Protein AF-A0A7J6G4W0-F1 (afdb_monomer)

Sequence (209 aa):
TIIGISFVIGLVIYKWRRRHLSIYHSIEEFLQSQNNLVPIKYAYLDIKKISKEFNTKLGDGGFGTVYKGKLRSGNFVAIKMLDKSNTNWQDFINEVITIGRIHHVHVVRLVGFCLEDQKINDSLSDLEIFINISLGIARGIAYLHEGCDMQILHFDIKPHNIFLDENLIPKVSDFGLARLCPLERNTVSLTAMRGTTGYIAPELFYKNI

Mean predicted aligned error: 15.87 Å

Organism: Cannabis sativa (NCBI:txid3483)

pLDDT: mean 75.46, std 15.98, range [38.62, 97.44]

Radius of gyration: 22.81 Å; Cα contacts (8 Å, |Δi|>4): 209; chains: 1; bounding box: 51×42×70 Å

Secondary structure (DSSP, 8-state):
-HHHHHHHHHHHHHHHHHHHHHHHHHHHHHHHHTTTS-PEEEPHHHHHHHTTTT--EEEEETTEEEEEEE-TTS-EEEEEEPPTTT--HHHHHHHHHHHHT---TTS----EEE----SSSSSHHHHHHHHHHHHHHHHHHHIIIIISSSEEE-S--SGGGEEE-TT--EEE--GGG-EEE-TT-S----SS--S-TTTS-THHHHTT-

InterPro domains:
  IPR000719 Protein kinase domain [PF00069] (55-205)
  IPR000719 Protein kinase domain [PS50011] (52-209)
  IPR000719 Protein kinase domain [SM00220] (52-209)
  IPR008271 Serine/threonine-protein kinase, active site [PS00108] (152-164)
  IPR011009 Protein kinase-like domain superfamily [SSF56112] (38-208)
  IPR017441 Protein kinase, ATP binding site [PS00107] (58-80)
  IPR045874 Rust resistance kinase Lr10/LRL2.1-2.5-like [PTHR27009] (17-209)

Solvent-accessible surface area (backbone atoms only — not comparable to full-atom values): 12466 Å² total; per-residue (Å²): 120,65,70,62,50,55,51,49,52,50,51,48,51,49,52,48,51,53,49,50,53,49,48,51,50,50,48,49,50,49,58,50,74,48,52,94,44,64,48,43,84,43,55,53,72,54,52,37,58,33,20,61,70,60,70,40,74,74,50,74,56,98,76,25,40,29,22,45,26,44,46,96,89,66,51,74,45,80,46,74,45,68,44,87,91,78,58,57,68,63,57,55,50,50,47,52,62,53,39,21,6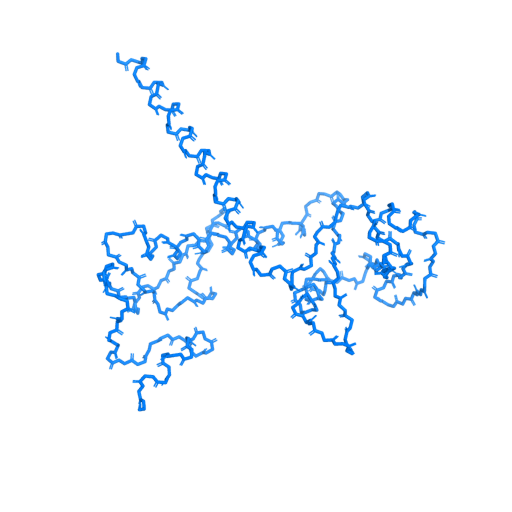8,44,84,50,99,91,49,81,65,49,69,52,51,68,75,72,88,83,73,85,90,77,64,70,54,52,60,52,47,49,51,50,28,53,51,36,45,51,51,52,52,48,36,33,50,69,68,40,98,43,18,41,49,46,60,44,81,48,77,93,30,48,46,63,51,100,83,58,50,43,38,84,46,72,63,87,66,40,44,81,38,61,80,88,54,97,69,80,89,71,95,61,84,71,52,48,90,96,64,51,59,69,72,65,65,62,74,80,114

Nearest PDB structures (foldseek):
  5lpv-assembly1_A  TM=4.733E-01  e=1.233E-12  Arabidopsis thaliana
  5lpw-assembly1_A  TM=4.650E-01  e=2.832E-12  Arabidopsis thaliana
  5lpb-assembly1_A  TM=4.677E-01  e=3.900E-12  Arabidopsis thaliana
  4oh4-assembly1_A  TM=4.566E-01  e=1.698E-12  Arabidopsis thaliana
  8peh-assembly3_A  TM=4.331E-01  e=1.699E-10  Lotus japonicus

Structure (mmCIF, N/CA/C/O backbone):
data_AF-A0A7J6G4W0-F1
#
_entry.id   AF-A0A7J6G4W0-F1
#
loop_
_atom_site.group_PDB
_atom_site.id
_atom_site.type_symbol
_atom_site.label_atom_id
_atom_site.label_alt_id
_atom_site.label_comp_id
_atom_site.label_asym_id
_atom_site.label_entity_id
_atom_site.label_seq_id
_atom_site.pdbx_PDB_ins_code
_atom_site.Cartn_x
_atom_site.Cartn_y
_atom_site.Cartn_z
_atom_site.occupancy
_atom_site.B_iso_or_equiv
_atom_site.auth_seq_id
_atom_site.auth_comp_id
_atom_site.auth_asym_id
_atom_site.auth_atom_id
_atom_site.pdbx_PDB_model_num
ATOM 1 N N . THR A 1 1 ? -14.243 13.618 -44.650 1.00 69.38 1 THR A N 1
ATOM 2 C CA . THR A 1 1 ? -12.984 13.686 -43.875 1.00 69.38 1 THR A CA 1
ATOM 3 C C . THR A 1 1 ? -13.213 13.912 -42.381 1.00 69.38 1 THR A C 1
ATOM 5 O O . THR A 1 1 ? -12.539 13.255 -41.609 1.00 69.38 1 THR A O 1
ATOM 8 N N . ILE A 1 2 ? -14.201 14.702 -41.935 1.00 69.94 2 ILE A N 1
ATOM 9 C CA . ILE A 1 2 ? -14.471 14.947 -40.493 1.00 69.94 2 ILE A CA 1
ATOM 10 C C . ILE A 1 2 ? -15.195 13.779 -39.786 1.00 69.94 2 ILE A C 1
ATOM 12 O O . ILE A 1 2 ? -14.785 13.357 -38.710 1.00 69.94 2 ILE A O 1
ATOM 16 N N . ILE A 1 3 ? -16.218 13.190 -40.416 1.00 76.69 3 ILE A N 1
ATOM 17 C CA . ILE A 1 3 ? -17.032 12.106 -39.820 1.00 76.69 3 ILE A CA 1
ATOM 18 C C . ILE A 1 3 ? -16.193 10.849 -39.527 1.00 76.69 3 ILE A C 1
ATOM 20 O O . ILE A 1 3 ? -16.344 10.220 -38.482 1.00 76.69 3 ILE A O 1
ATOM 24 N N . GLY A 1 4 ? -15.257 10.516 -40.422 1.00 78.81 4 GLY A N 1
ATOM 25 C CA . GLY A 1 4 ? -14.331 9.398 -40.221 1.00 78.81 4 GLY A CA 1
ATOM 26 C C . GLY A 1 4 ? -13.393 9.614 -39.030 1.00 78.81 4 GLY A C 1
ATOM 27 O O . GLY A 1 4 ? -13.130 8.676 -38.285 1.00 78.81 4 GLY A O 1
ATOM 28 N N . ILE A 1 5 ? -12.951 10.855 -38.795 1.00 83.75 5 ILE A N 1
ATOM 29 C CA . ILE A 1 5 ? -12.082 11.203 -37.662 1.00 83.75 5 ILE A CA 1
ATOM 30 C C . ILE A 1 5 ? -12.851 11.080 -36.341 1.00 83.75 5 ILE A C 1
ATOM 32 O O . ILE A 1 5 ? -12.351 10.458 -35.407 1.00 83.75 5 ILE A O 1
ATOM 36 N N . SER A 1 6 ? -14.090 11.580 -36.267 1.00 85.81 6 SER A N 1
ATOM 37 C CA . SER A 1 6 ? -14.934 11.439 -35.069 1.00 85.81 6 SER A CA 1
ATOM 38 C C . SER A 1 6 ? -15.217 9.975 -34.722 1.00 85.81 6 SER A C 1
ATOM 40 O O . SER A 1 6 ? -15.185 9.603 -33.549 1.00 85.81 6 SER A O 1
ATOM 42 N N . PHE A 1 7 ? -15.436 9.129 -35.732 1.00 89.25 7 PHE A N 1
ATOM 43 C CA . PHE A 1 7 ? -15.643 7.695 -35.531 1.00 89.25 7 PHE A CA 1
ATOM 44 C C . PHE A 1 7 ? -14.380 6.998 -35.007 1.00 89.25 7 PHE A C 1
ATOM 46 O O . PHE A 1 7 ? -14.451 6.230 -34.048 1.00 89.25 7 PHE A O 1
ATOM 53 N N . VAL A 1 8 ? -13.208 7.313 -35.568 1.00 89.31 8 VAL A N 1
ATOM 54 C CA . VAL A 1 8 ? -11.926 6.770 -35.092 1.00 89.31 8 VAL A CA 1
ATOM 55 C C . VAL A 1 8 ? -11.624 7.229 -33.664 1.00 89.31 8 VAL A C 1
ATOM 57 O O . VAL A 1 8 ? -11.252 6.399 -32.840 1.00 89.31 8 VAL A O 1
ATOM 60 N N . ILE A 1 9 ? -11.856 8.501 -33.325 1.00 87.94 9 ILE A N 1
ATOM 61 C CA . ILE A 1 9 ? -11.695 9.011 -31.951 1.00 87.94 9 ILE A CA 1
ATOM 62 C C . ILE A 1 9 ? -12.639 8.277 -30.990 1.00 87.94 9 ILE A C 1
ATOM 64 O O . ILE A 1 9 ? -12.206 7.834 -29.928 1.00 87.94 9 ILE A O 1
ATOM 68 N N . GLY A 1 10 ? -13.901 8.070 -31.376 1.00 89.62 10 GLY A N 1
ATOM 69 C CA . GLY A 1 10 ? -14.859 7.288 -30.593 1.00 89.62 10 GLY A CA 1
ATOM 70 C C . GLY A 1 10 ? -14.397 5.847 -30.359 1.00 89.62 10 GLY A C 1
ATOM 71 O O . GLY A 1 10 ? -14.462 5.354 -29.233 1.00 89.62 10 GLY A O 1
ATOM 72 N N . LEU A 1 11 ? -13.851 5.189 -31.387 1.00 87.62 11 LEU A N 1
ATOM 73 C CA . LEU A 1 11 ? -13.283 3.843 -31.275 1.00 87.62 11 LEU A CA 1
ATOM 74 C C . LEU A 1 11 ? -12.024 3.800 -30.403 1.00 87.62 11 LEU A C 1
ATOM 76 O O . LEU A 1 11 ? -11.843 2.839 -29.653 1.00 87.62 11 LEU A O 1
ATOM 80 N N . VAL A 1 12 ? -11.171 4.824 -30.468 1.00 81.94 12 VAL A N 1
ATOM 81 C CA . VAL A 1 12 ? -9.981 4.952 -29.616 1.00 81.94 12 VAL A CA 1
ATOM 82 C C . VAL A 1 12 ? -10.393 5.156 -28.162 1.00 81.94 12 VAL A C 1
ATOM 84 O O . VAL A 1 12 ? -9.907 4.424 -27.304 1.00 81.94 12 VAL A O 1
ATOM 87 N N . ILE A 1 13 ? -11.342 6.053 -27.876 1.00 81.19 13 ILE A N 1
ATOM 88 C CA . ILE A 1 13 ? -11.875 6.272 -26.522 1.00 81.19 13 ILE A CA 1
ATOM 89 C C . ILE A 1 13 ? -12.557 5.006 -26.004 1.00 81.19 13 ILE A C 1
ATOM 91 O O . ILE A 1 13 ? -12.359 4.637 -24.850 1.00 81.19 13 ILE A O 1
ATOM 95 N N . TYR A 1 14 ? -13.322 4.304 -26.842 1.00 86.12 14 TYR A N 1
ATOM 96 C CA . TYR A 1 14 ? -13.973 3.050 -26.468 1.00 86.12 14 TYR A CA 1
ATOM 97 C C . TYR A 1 14 ? -12.953 1.946 -26.163 1.00 86.12 14 TYR A C 1
ATOM 99 O O . TYR A 1 14 ? -13.036 1.311 -25.110 1.00 86.12 14 TYR A O 1
ATOM 107 N N . LYS A 1 15 ? -11.950 1.741 -27.030 1.00 68.31 15 LYS A N 1
ATOM 108 C CA . LYS A 1 15 ? -10.865 0.777 -26.785 1.00 68.31 15 LYS A CA 1
ATOM 109 C C . LYS A 1 15 ? -10.037 1.162 -25.563 1.00 68.31 15 LYS A C 1
ATOM 111 O O . LYS A 1 15 ? -9.670 0.277 -24.799 1.00 68.31 15 LYS A O 1
ATOM 116 N N . TRP A 1 16 ? -9.770 2.448 -25.351 1.00 56.16 16 TRP A N 1
ATOM 117 C CA . TRP A 1 16 ? -9.028 2.942 -24.194 1.00 56.16 16 TRP A CA 1
ATOM 118 C C . TRP A 1 16 ? -9.823 2.771 -22.897 1.00 56.16 16 TRP A C 1
ATOM 120 O O . TRP A 1 16 ? -9.294 2.197 -21.953 1.00 56.16 16 TRP A O 1
ATOM 130 N N . ARG A 1 17 ? -11.116 3.125 -22.870 1.00 57.69 17 ARG A N 1
ATOM 131 C CA . ARG A 1 17 ? -12.009 2.874 -21.724 1.00 57.69 17 ARG A CA 1
ATOM 132 C C . ARG A 1 17 ? -12.148 1.388 -21.420 1.00 57.69 17 ARG A C 1
ATOM 134 O O . ARG A 1 17 ? -12.054 1.003 -20.262 1.00 57.69 17 ARG A O 1
ATOM 141 N N . ARG A 1 18 ? -12.326 0.544 -22.441 1.00 56.84 18 ARG A N 1
ATOM 142 C CA . ARG A 1 18 ? -12.436 -0.913 -22.269 1.00 56.84 18 ARG A CA 1
ATOM 143 C C . ARG A 1 18 ? -11.129 -1.527 -21.763 1.00 56.84 18 ARG A C 1
ATOM 145 O O . ARG A 1 18 ? -11.176 -2.369 -20.874 1.00 56.84 18 ARG A O 1
ATOM 152 N N . ARG A 1 19 ? -9.975 -1.076 -22.268 1.00 41.41 19 ARG A N 1
ATOM 153 C CA . ARG A 1 19 ? -8.652 -1.469 -21.752 1.00 41.41 19 ARG A CA 1
ATOM 154 C C . ARG A 1 19 ? -8.434 -0.984 -20.322 1.00 41.41 19 ARG A C 1
ATOM 156 O O . ARG A 1 19 ? -7.985 -1.763 -19.499 1.00 41.41 19 ARG A O 1
ATOM 163 N N . HIS A 1 20 ? -8.798 0.255 -20.005 1.00 48.56 20 HIS A N 1
ATOM 164 C CA . HIS A 1 20 ? -8.679 0.802 -18.655 1.00 48.56 20 HIS A CA 1
ATOM 165 C C . HIS A 1 20 ? -9.547 0.022 -17.659 1.00 48.56 20 HIS A C 1
ATOM 167 O O . HIS A 1 20 ? -9.057 -0.384 -16.614 1.00 48.56 20 HIS A O 1
ATOM 173 N N . LEU A 1 21 ? -10.803 -0.273 -18.012 1.00 49.31 21 LEU A N 1
ATOM 174 C CA . LEU A 1 21 ? -11.696 -1.088 -17.185 1.00 49.31 21 LEU A CA 1
ATOM 175 C C . LEU A 1 21 ? -11.168 -2.523 -17.017 1.00 49.31 21 LEU A C 1
ATOM 177 O O . LEU A 1 21 ? -11.205 -3.058 -15.917 1.00 49.31 21 LEU A O 1
ATOM 181 N N . SER A 1 22 ? -10.617 -3.115 -18.083 1.00 49.00 22 SER A N 1
ATOM 182 C CA . SER A 1 22 ? -9.964 -4.430 -18.039 1.00 49.00 22 SER A CA 1
ATOM 183 C C . SER A 1 22 ? -8.721 -4.439 -17.151 1.00 49.00 22 SER A C 1
ATOM 185 O O . SER A 1 22 ? -8.498 -5.429 -16.475 1.00 49.00 22 SER A O 1
ATOM 187 N N . ILE A 1 23 ? -7.937 -3.356 -17.136 1.00 50.31 23 ILE A N 1
ATOM 188 C CA . ILE A 1 23 ? -6.764 -3.202 -16.265 1.00 50.31 23 ILE A CA 1
ATOM 189 C C . ILE A 1 23 ? -7.197 -3.100 -14.802 1.00 50.31 23 ILE A C 1
ATOM 191 O O . ILE A 1 23 ? -6.588 -3.723 -13.943 1.00 50.31 23 ILE A O 1
ATOM 195 N N . TYR A 1 24 ? -8.256 -2.343 -14.502 1.00 47.84 24 TYR A N 1
ATOM 196 C CA . TYR A 1 24 ? -8.816 -2.295 -13.148 1.00 47.84 24 TYR A CA 1
ATOM 197 C C . TYR A 1 24 ? -9.348 -3.655 -12.716 1.00 47.84 24 TYR A C 1
ATOM 199 O O . TYR A 1 24 ? -9.054 -4.085 -11.611 1.00 47.84 24 TYR A O 1
ATOM 207 N N . HIS A 1 25 ? -10.052 -4.352 -13.606 1.00 47.88 25 HIS A N 1
ATOM 208 C CA . HIS A 1 25 ? -10.527 -5.699 -13.335 1.00 47.88 25 HIS A CA 1
ATOM 209 C C . HIS A 1 25 ? -9.371 -6.678 -13.123 1.00 47.88 25 HIS A C 1
ATOM 211 O O . HIS A 1 25 ? -9.421 -7.432 -12.172 1.00 47.88 25 HIS A O 1
ATOM 217 N N . SER A 1 26 ? -8.292 -6.607 -13.909 1.00 50.34 26 SER A N 1
ATOM 218 C CA . SER A 1 26 ? -7.114 -7.463 -13.723 1.00 50.34 26 SER A CA 1
ATOM 219 C C . SER A 1 26 ? -6.291 -7.093 -12.488 1.00 50.34 26 SER A C 1
ATOM 221 O O . SER A 1 26 ? -5.658 -7.957 -11.902 1.00 50.34 26 SER A O 1
ATOM 223 N N . ILE A 1 27 ? -6.274 -5.819 -12.077 1.00 51.62 27 ILE A N 1
ATOM 224 C CA . ILE A 1 27 ? -5.678 -5.388 -10.803 1.00 51.62 27 ILE A CA 1
ATOM 225 C C . ILE A 1 27 ? -6.524 -5.912 -9.656 1.00 51.62 27 ILE A C 1
ATOM 227 O O . ILE A 1 27 ? -5.976 -6.425 -8.693 1.00 51.62 27 ILE A O 1
ATOM 231 N N . GLU A 1 28 ? -7.842 -5.808 -9.759 1.00 52.47 28 GLU A N 1
ATOM 232 C CA . GLU A 1 28 ? -8.753 -6.347 -8.766 1.00 52.47 28 GLU A CA 1
ATOM 233 C C . GLU A 1 28 ? -8.634 -7.868 -8.715 1.00 52.47 28 GLU A C 1
ATOM 235 O O . GLU A 1 28 ? -8.436 -8.386 -7.635 1.00 52.47 28 GLU A O 1
ATOM 240 N N . GLU A 1 29 ? -8.579 -8.571 -9.844 1.00 51.62 29 GLU A N 1
ATOM 241 C CA . GLU A 1 29 ? -8.292 -10.006 -9.941 1.00 51.62 29 GLU A CA 1
ATOM 242 C C . GLU A 1 29 ? -6.885 -10.371 -9.452 1.00 51.62 29 GLU A C 1
ATOM 244 O O . GLU A 1 29 ? -6.714 -11.428 -8.863 1.00 51.62 29 GLU A O 1
ATOM 249 N N . PHE A 1 30 ? -5.868 -9.525 -9.637 1.00 44.81 30 PHE A N 1
ATOM 250 C CA . PHE A 1 30 ? -4.510 -9.759 -9.134 1.00 44.81 30 PHE A CA 1
ATOM 251 C C . PHE A 1 30 ? -4.442 -9.557 -7.619 1.00 44.81 30 PHE A C 1
ATOM 253 O O . PHE A 1 30 ? -3.972 -10.440 -6.905 1.00 44.81 30 PHE A O 1
ATOM 260 N N . LEU A 1 31 ? -4.998 -8.459 -7.105 1.00 43.41 31 LEU A N 1
ATOM 261 C CA . LEU A 1 31 ? -5.222 -8.238 -5.675 1.00 43.41 31 LEU A CA 1
ATOM 262 C C . LEU A 1 31 ? -6.085 -9.362 -5.091 1.00 43.41 31 LEU A C 1
ATOM 264 O O . LEU A 1 31 ? -5.829 -9.821 -3.979 1.00 43.41 31 LEU A O 1
ATOM 268 N N . GLN A 1 32 ? -7.036 -9.868 -5.880 1.00 43.25 32 GLN A N 1
ATOM 269 C CA . GLN A 1 32 ? -7.890 -10.982 -5.523 1.00 43.25 32 GLN A CA 1
ATOM 270 C C . GLN A 1 32 ? -7.209 -12.351 -5.646 1.00 43.25 32 GLN A C 1
ATOM 272 O O . GLN A 1 32 ? -7.534 -13.274 -4.912 1.00 43.25 32 GLN A O 1
ATOM 277 N N . SER A 1 33 ? -6.207 -12.519 -6.499 1.00 44.53 33 SER A N 1
ATOM 278 C CA . SER A 1 33 ? -5.380 -13.730 -6.547 1.00 44.53 33 SER A CA 1
ATOM 279 C C . SER A 1 33 ? -4.488 -13.828 -5.304 1.00 44.53 33 SER A C 1
ATOM 281 O O . SER A 1 33 ? -4.141 -14.921 -4.863 1.00 44.53 33 SER A O 1
ATOM 283 N N . GLN A 1 34 ? -4.212 -12.679 -4.675 1.00 46.84 34 GLN A N 1
ATOM 284 C CA . GLN A 1 34 ? -3.592 -12.549 -3.357 1.00 46.84 34 GLN A CA 1
ATOM 285 C C . GLN A 1 34 ? -4.633 -12.541 -2.199 1.00 46.84 34 GLN A C 1
ATOM 287 O O . GLN A 1 34 ? -4.260 -12.312 -1.045 1.00 46.84 34 GLN A O 1
ATOM 292 N N . ASN A 1 35 ? -5.931 -12.808 -2.463 1.00 43.28 35 ASN A N 1
ATOM 293 C CA . ASN A 1 35 ? -7.085 -12.531 -1.569 1.00 43.28 35 ASN A CA 1
ATOM 294 C C . ASN A 1 35 ? -7.080 -13.166 -0.185 1.00 43.28 35 ASN A C 1
ATOM 296 O O . ASN A 1 35 ? -7.895 -12.778 0.652 1.00 43.28 35 ASN A O 1
ATOM 3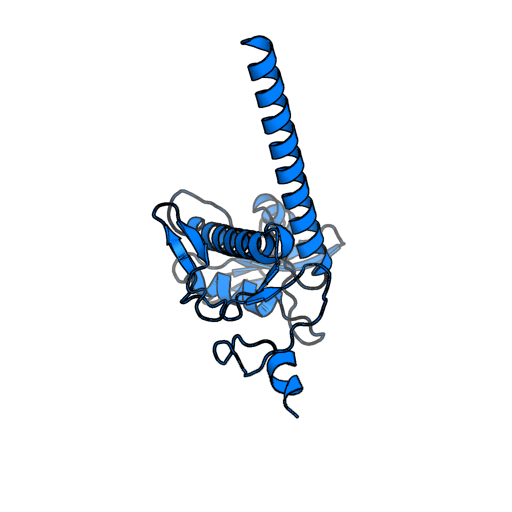00 N N . ASN A 1 36 ? -6.231 -14.145 0.101 1.00 49.34 36 ASN A N 1
ATOM 301 C CA . ASN A 1 36 ? -6.217 -14.674 1.460 1.00 49.34 36 ASN A CA 1
ATOM 302 C C . ASN A 1 36 ? -5.526 -13.721 2.453 1.00 49.34 36 ASN A C 1
ATOM 304 O O . ASN A 1 36 ? -5.622 -13.962 3.657 1.00 49.34 36 ASN A O 1
ATOM 308 N N . LEU A 1 37 ? -4.876 -12.643 1.978 1.00 51.00 37 LEU A N 1
ATOM 309 C CA . LEU A 1 37 ? -3.931 -11.847 2.770 1.00 51.00 37 LEU A CA 1
ATOM 310 C C . LEU A 1 37 ? -4.054 -10.314 2.634 1.00 51.00 37 LEU A C 1
ATOM 312 O O . LEU A 1 37 ? -3.207 -9.621 3.179 1.00 51.00 37 LEU A O 1
ATOM 316 N N . VAL A 1 38 ? -5.046 -9.738 1.939 1.00 60.75 38 VAL A N 1
ATOM 317 C CA . VAL A 1 38 ? -5.163 -8.262 1.838 1.00 60.75 38 VAL A CA 1
ATOM 318 C C . VAL A 1 38 ? -6.344 -7.740 2.674 1.00 60.75 38 VAL A C 1
ATOM 320 O O . VAL A 1 38 ? -7.476 -8.179 2.459 1.00 60.75 38 VAL A O 1
ATOM 323 N N . PRO A 1 39 ? -6.123 -6.813 3.629 1.00 71.88 39 PRO A N 1
ATOM 324 C CA . PRO A 1 39 ? -7.196 -6.192 4.408 1.00 71.88 39 PRO A CA 1
ATOM 325 C C . PRO A 1 39 ? -8.208 -5.432 3.539 1.00 71.88 39 PRO A C 1
ATOM 327 O O . PRO A 1 39 ? -7.835 -4.688 2.634 1.00 71.88 39 PRO A O 1
ATOM 330 N N . ILE A 1 40 ? -9.497 -5.550 3.863 1.00 79.94 40 ILE A N 1
ATOM 331 C CA . ILE A 1 40 ? -10.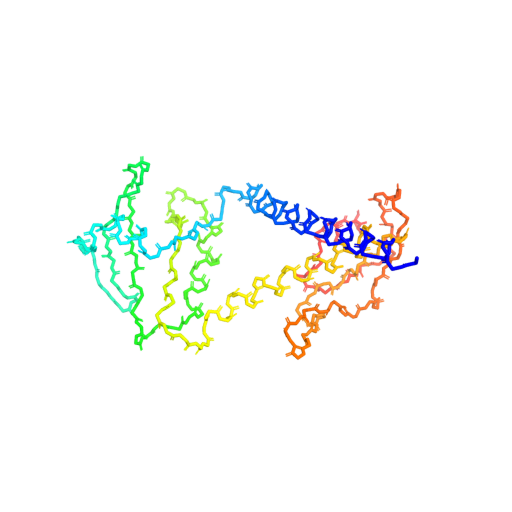588 -4.876 3.141 1.00 79.94 40 ILE A CA 1
ATOM 332 C C . ILE A 1 40 ? -10.631 -3.380 3.504 1.00 79.94 40 ILE A C 1
ATOM 334 O O . ILE A 1 40 ? -10.653 -3.032 4.686 1.00 79.94 40 ILE A O 1
ATOM 338 N N . LYS A 1 41 ? -10.717 -2.484 2.511 1.00 78.44 41 LYS A N 1
ATOM 339 C CA . LYS A 1 41 ? -11.014 -1.058 2.746 1.00 78.44 41 LYS A CA 1
ATOM 340 C C . LYS A 1 41 ? -12.519 -0.871 2.980 1.00 78.44 41 LYS A C 1
ATOM 342 O O . LYS A 1 41 ? -13.320 -1.156 2.095 1.00 78.44 41 LYS A O 1
ATOM 347 N N . TYR A 1 42 ? -12.900 -0.373 4.153 1.00 82.62 42 TYR A N 1
ATOM 348 C CA . TYR A 1 42 ? -14.282 -0.049 4.517 1.00 82.62 42 TYR A CA 1
ATOM 349 C C . TYR A 1 42 ? -14.553 1.452 4.400 1.00 82.62 42 TYR A C 1
ATOM 351 O O . TYR A 1 42 ? -13.690 2.273 4.714 1.00 82.62 42 TYR A O 1
ATOM 359 N N . ALA A 1 43 ? -15.782 1.812 4.024 1.00 81.94 43 ALA A N 1
ATOM 360 C CA . ALA A 1 43 ? -16.278 3.169 4.211 1.00 81.94 43 ALA A CA 1
ATOM 361 C C . ALA A 1 43 ? -16.616 3.411 5.691 1.00 81.94 43 ALA A C 1
ATOM 363 O O . ALA A 1 43 ? -17.095 2.510 6.386 1.00 81.94 43 ALA A O 1
ATOM 364 N N . TYR A 1 44 ? -16.459 4.648 6.168 1.00 84.94 44 TYR A N 1
ATOM 365 C CA . TYR A 1 44 ? -16.787 4.990 7.557 1.00 84.94 44 TYR A CA 1
ATOM 366 C C . TYR A 1 44 ? -18.244 4.689 7.914 1.00 84.94 44 TYR A C 1
ATOM 368 O O . TYR A 1 44 ? -18.532 4.179 8.995 1.00 84.94 44 TYR A O 1
ATOM 376 N N . LEU A 1 45 ? -19.168 4.917 6.977 1.00 85.75 45 LEU A N 1
ATOM 377 C CA . LEU A 1 45 ? -20.579 4.570 7.154 1.00 85.75 45 LEU A CA 1
ATOM 378 C C . LEU A 1 45 ? -20.785 3.075 7.425 1.00 85.75 45 LEU A C 1
ATOM 380 O O . LEU A 1 45 ? -21.676 2.713 8.195 1.00 85.75 45 LEU A O 1
ATOM 384 N N . ASP A 1 46 ? -19.971 2.204 6.830 1.00 90.00 46 ASP A N 1
ATOM 385 C CA . ASP A 1 46 ? -20.028 0.771 7.106 1.00 90.00 46 ASP A CA 1
ATOM 386 C C . ASP A 1 46 ? -19.451 0.453 8.482 1.00 90.00 46 ASP A C 1
ATOM 388 O O . ASP A 1 46 ? -20.076 -0.293 9.234 1.00 90.00 46 ASP A O 1
ATOM 392 N N . ILE A 1 47 ? -18.326 1.067 8.863 1.00 93.00 47 ILE A N 1
ATOM 393 C CA . ILE A 1 47 ? -17.759 0.917 10.211 1.00 93.00 47 ILE A CA 1
ATOM 394 C C . ILE A 1 47 ? -18.747 1.379 11.282 1.00 93.00 47 ILE A C 1
ATOM 396 O O . ILE A 1 47 ? -18.968 0.653 12.251 1.00 93.00 47 ILE A O 1
ATOM 400 N N . LYS A 1 48 ? -19.404 2.526 11.081 1.00 91.69 48 LYS A N 1
ATOM 401 C CA . LYS A 1 48 ? -20.431 3.055 11.984 1.00 91.69 48 LYS A CA 1
ATOM 402 C C . LYS A 1 48 ? -21.607 2.085 12.131 1.00 91.69 48 LYS A C 1
ATOM 404 O O . LYS A 1 48 ? -22.119 1.901 13.232 1.00 91.69 48 LYS A O 1
ATOM 409 N N . LYS A 1 49 ? -22.017 1.407 11.053 1.00 94.50 49 LYS A N 1
ATOM 410 C CA . LYS A 1 49 ? -23.044 0.350 11.116 1.00 94.50 49 LYS A CA 1
ATOM 411 C C . LYS A 1 49 ? -22.543 -0.892 11.856 1.00 94.50 49 LYS A C 1
ATOM 413 O O . LYS A 1 49 ? -23.245 -1.404 12.725 1.00 94.50 49 LYS A O 1
ATOM 418 N N . ILE A 1 50 ? -21.335 -1.364 11.540 1.00 95.50 50 ILE A N 1
ATOM 419 C CA . ILE A 1 50 ? -20.710 -2.550 12.150 1.00 95.50 50 ILE A CA 1
ATOM 420 C C . ILE A 1 50 ? -20.547 -2.360 13.665 1.00 95.50 50 ILE A C 1
ATOM 422 O O . ILE A 1 50 ? -20.776 -3.303 14.425 1.00 95.50 50 ILE A O 1
ATOM 426 N N . SER A 1 51 ? -20.183 -1.153 14.103 1.00 96.06 51 SER A N 1
ATOM 427 C CA . SER A 1 51 ? -20.001 -0.788 15.512 1.00 96.06 51 SER A CA 1
ATOM 428 C C . SER A 1 51 ? -21.295 -0.409 16.235 1.00 96.06 51 SER A C 1
ATOM 430 O O . SER A 1 51 ? -21.251 -0.132 17.432 1.00 96.06 51 SER A O 1
ATOM 432 N N . LYS A 1 52 ? -22.438 -0.374 15.529 1.00 96.00 52 LYS A N 1
ATOM 433 C CA . LYS A 1 52 ? -23.712 0.164 16.035 1.00 96.00 52 LYS A CA 1
ATOM 434 C C . LYS A 1 52 ? -23.535 1.559 16.643 1.00 96.00 52 LYS A C 1
ATOM 436 O O . LYS A 1 52 ? -23.875 1.784 17.799 1.00 96.00 52 LYS A O 1
ATOM 441 N N . GLU A 1 53 ? -22.958 2.463 15.860 1.00 93.94 53 GLU A N 1
ATOM 442 C CA . GLU A 1 53 ? -22.594 3.822 16.273 1.00 93.94 53 GLU A CA 1
ATOM 443 C C . GLU A 1 53 ? -21.616 3.859 17.455 1.00 93.94 53 GLU A C 1
ATOM 445 O O . GLU A 1 53 ? -21.707 4.714 18.328 1.00 93.94 53 GLU A O 1
ATOM 450 N N . PHE A 1 54 ? -20.655 2.930 17.464 1.00 94.31 54 PHE A N 1
ATOM 451 C CA . PHE A 1 54 ? -19.591 2.847 18.471 1.00 94.31 54 PHE A CA 1
ATOM 452 C C . PHE A 1 54 ? -20.121 2.653 19.902 1.00 94.31 54 PHE A C 1
ATOM 454 O O . PHE A 1 54 ? -19.537 3.131 20.872 1.00 94.31 54 PHE A O 1
ATOM 461 N N . ASN A 1 55 ? -21.221 1.908 20.050 1.00 94.81 55 ASN A N 1
ATOM 462 C CA . ASN A 1 55 ? -21.944 1.795 21.320 1.00 94.81 55 ASN A CA 1
ATOM 463 C C . ASN A 1 55 ? -21.226 0.987 22.416 1.00 94.81 55 ASN A C 1
ATOM 465 O O . ASN A 1 55 ? -21.551 1.125 23.592 1.00 94.81 55 ASN A O 1
ATOM 469 N N . THR A 1 56 ? -20.292 0.110 22.044 1.00 97.12 56 THR A N 1
ATOM 470 C CA . THR A 1 56 ? -19.654 -0.838 22.964 1.00 97.12 56 THR A CA 1
ATOM 471 C C . THR A 1 56 ? -18.151 -0.632 22.931 1.00 97.12 56 THR A C 1
ATOM 473 O O . THR A 1 56 ? -17.459 -1.183 22.072 1.00 97.12 56 THR A O 1
ATOM 476 N N . LYS A 1 57 ? -17.638 0.158 23.873 1.00 97.06 57 LYS A N 1
ATOM 477 C CA . LYS A 1 57 ? -16.199 0.348 24.075 1.00 97.06 57 LYS A CA 1
ATOM 478 C C . LYS A 1 57 ? -15.596 -0.893 24.738 1.00 97.06 57 LYS A C 1
ATOM 480 O O . LYS A 1 57 ? -16.129 -1.395 25.722 1.00 97.06 57 LYS A O 1
ATOM 485 N N . LEU A 1 58 ? -14.503 -1.391 24.173 1.00 96.25 58 LEU A N 1
ATOM 486 C CA . LEU A 1 58 ? -13.728 -2.523 24.684 1.00 96.25 58 LEU A CA 1
ATOM 487 C C . LEU A 1 58 ? -12.497 -2.067 25.472 1.00 96.25 58 LEU A C 1
ATOM 489 O O . LEU A 1 58 ? -12.065 -2.772 26.377 1.00 96.25 58 LEU A O 1
ATOM 493 N N . GLY A 1 59 ? -11.937 -0.904 25.138 1.00 94.56 59 GLY A N 1
ATOM 494 C CA . GLY A 1 59 ? -10.759 -0.365 25.812 1.00 94.56 59 GLY A CA 1
ATOM 495 C C . GLY A 1 59 ? -10.346 0.998 25.271 1.00 94.56 59 GLY A C 1
ATOM 496 O O . GLY A 1 59 ? -10.881 1.464 24.264 1.00 94.56 59 GLY A O 1
ATOM 497 N N . ASP A 1 60 ? -9.406 1.633 25.962 1.00 92.25 60 ASP A N 1
ATOM 498 C CA . ASP A 1 60 ? -8.809 2.917 25.592 1.00 92.25 60 ASP A CA 1
ATOM 499 C C . ASP A 1 60 ? -7.336 2.946 25.989 1.00 92.25 60 ASP A C 1
ATOM 501 O O . ASP A 1 60 ? -6.961 2.330 26.989 1.00 92.25 60 ASP A O 1
ATOM 505 N N . GLY A 1 61 ? -6.512 3.672 25.243 1.00 82.75 61 GLY A N 1
ATOM 506 C CA . GLY A 1 61 ? -5.096 3.828 25.555 1.00 82.75 61 GLY A CA 1
ATOM 507 C C . GLY A 1 61 ? -4.411 4.856 24.662 1.00 82.75 61 GLY A C 1
ATOM 508 O O . GLY A 1 61 ? -5.050 5.518 23.852 1.00 82.75 61 GLY A O 1
ATOM 509 N N . GLY A 1 62 ? -3.084 4.961 24.773 1.00 79.06 62 GLY A N 1
ATOM 510 C CA . GLY A 1 62 ? -2.297 5.960 24.031 1.00 79.06 62 GLY A CA 1
ATOM 511 C C . GLY A 1 62 ? -2.378 5.852 22.501 1.00 79.06 62 GLY A C 1
ATOM 512 O O . GLY A 1 62 ? -2.094 6.817 21.806 1.00 79.06 62 GLY A O 1
ATOM 513 N N . PHE A 1 63 ? -2.807 4.702 21.975 1.00 73.44 63 PHE A N 1
ATOM 514 C CA . PHE A 1 63 ? -2.984 4.457 20.539 1.00 73.44 63 PHE A CA 1
ATOM 515 C C . PHE A 1 63 ? -4.445 4.595 20.082 1.00 73.44 63 PHE A C 1
ATOM 517 O O . PHE A 1 63 ? -4.778 4.201 18.965 1.00 73.44 63 PHE A O 1
ATOM 524 N N . GLY A 1 64 ? -5.319 5.110 20.950 1.00 84.94 64 GLY A N 1
ATOM 525 C CA . GLY A 1 64 ? -6.728 5.355 20.680 1.00 84.94 64 GLY A CA 1
ATOM 526 C C . GLY A 1 64 ? -7.685 4.354 21.327 1.00 84.94 64 GLY A C 1
ATOM 527 O O . GLY A 1 64 ? -7.330 3.568 22.211 1.00 84.94 64 GLY A O 1
ATOM 528 N N . THR A 1 65 ? -8.933 4.395 20.870 1.00 90.62 65 THR A N 1
ATOM 529 C CA . THR A 1 65 ? -10.069 3.715 21.496 1.00 90.62 65 THR A CA 1
ATOM 530 C C . THR A 1 65 ? -10.50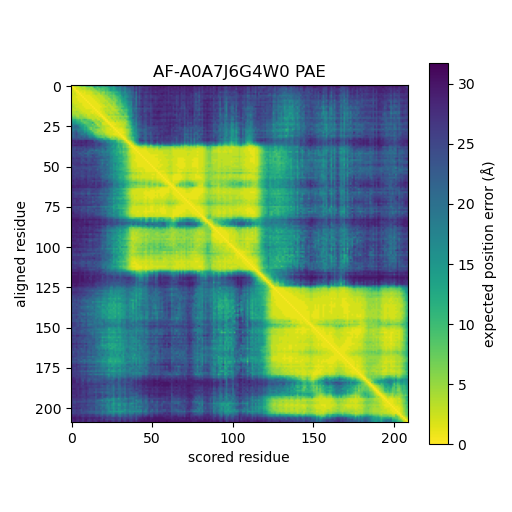4 2.493 20.692 1.00 90.62 65 THR A C 1
ATOM 532 O O . THR A 1 65 ? -10.616 2.543 19.470 1.00 90.62 65 THR A O 1
ATOM 535 N N . VAL A 1 66 ? -10.809 1.385 21.370 1.00 94.50 66 VAL A N 1
ATOM 536 C CA . VAL A 1 66 ? -11.251 0.138 20.731 1.00 94.50 66 VAL A CA 1
ATOM 537 C C . VAL A 1 66 ? -12.729 -0.114 21.009 1.00 94.50 66 VAL A C 1
ATOM 539 O O . VAL A 1 66 ? -13.172 -0.059 22.155 1.00 94.50 66 VAL A O 1
ATOM 542 N N . TYR A 1 67 ? -13.483 -0.462 19.970 1.00 96.81 67 TYR A N 1
ATOM 543 C CA . TYR A 1 67 ? -14.911 -0.767 20.020 1.00 96.81 67 TYR A CA 1
ATOM 544 C C . TYR A 1 67 ? -15.211 -2.177 19.523 1.00 96.81 67 TYR A C 1
ATOM 546 O O . TYR A 1 67 ? -14.497 -2.732 18.689 1.00 96.81 67 TYR A O 1
ATOM 554 N N . LYS A 1 68 ? -16.311 -2.757 19.999 1.00 97.44 68 LYS A N 1
ATOM 555 C CA . LYS A 1 68 ? -16.836 -4.021 19.486 1.00 97.44 68 LYS A CA 1
ATOM 556 C C . LYS A 1 68 ? -17.661 -3.767 18.230 1.00 97.44 68 LYS A C 1
ATOM 558 O O . LYS A 1 68 ? -18.524 -2.894 18.217 1.00 97.44 68 LYS A O 1
ATOM 563 N N . GLY A 1 69 ? -17.450 -4.582 17.206 1.00 96.81 69 GLY A N 1
ATOM 564 C CA . GLY A 1 69 ? -18.251 -4.595 15.989 1.00 96.81 69 GLY A CA 1
ATOM 565 C C . GLY A 1 69 ? -18.748 -5.993 15.635 1.00 96.81 69 GLY A C 1
ATOM 566 O O . GLY A 1 69 ? -18.207 -6.995 16.108 1.00 96.81 69 GLY A O 1
ATOM 567 N N . LYS A 1 70 ? -19.780 -6.072 14.790 1.00 95.50 70 LYS A N 1
ATOM 568 C CA . LYS A 1 70 ? -20.263 -7.332 14.206 1.00 95.50 70 LYS A CA 1
ATOM 569 C C . LYS A 1 70 ? -20.360 -7.199 12.688 1.00 95.50 70 LYS A C 1
ATOM 571 O O . LYS A 1 70 ? -21.122 -6.379 12.182 1.00 95.50 70 LYS A O 1
ATOM 576 N N . LEU A 1 71 ? -19.582 -8.006 11.972 1.00 90.06 71 LEU A N 1
ATOM 577 C CA . LEU A 1 71 ? -19.609 -8.060 10.513 1.00 90.06 71 LEU A CA 1
ATOM 578 C C . LEU A 1 71 ? -20.923 -8.668 10.015 1.00 90.06 71 LEU A C 1
ATOM 580 O O . LEU A 1 71 ? -21.597 -9.411 10.733 1.00 90.06 71 LEU A O 1
ATOM 584 N N . ARG A 1 72 ? -21.251 -8.420 8.740 1.00 87.06 72 ARG A N 1
ATOM 585 C CA . ARG A 1 72 ? -22.414 -9.039 8.077 1.00 87.06 72 ARG A CA 1
ATOM 586 C C . ARG A 1 72 ? -22.342 -10.568 8.067 1.00 87.06 72 ARG A C 1
ATOM 588 O O . ARG A 1 72 ? -23.379 -11.213 8.125 1.00 87.06 72 ARG A O 1
ATOM 595 N N . SER A 1 73 ? -21.133 -11.135 8.064 1.00 83.56 73 SER A N 1
ATOM 596 C CA . SER A 1 73 ? -20.905 -12.581 8.183 1.00 83.56 73 SER A CA 1
ATOM 597 C C . SER A 1 73 ? -21.285 -13.161 9.552 1.00 83.56 73 SER A C 1
ATOM 599 O O . SER A 1 73 ? -21.283 -14.373 9.721 1.00 83.56 73 SER A O 1
ATOM 601 N N . GLY A 1 74 ? -21.572 -12.318 10.547 1.00 86.56 74 GLY A N 1
ATOM 602 C CA . GLY A 1 74 ? -21.845 -12.727 11.923 1.00 86.56 74 GLY A CA 1
ATOM 603 C C . GLY A 1 74 ? -20.617 -12.708 12.835 1.00 86.56 74 GLY A C 1
ATOM 604 O O . GLY A 1 74 ? -20.790 -12.685 14.054 1.00 86.56 74 GLY A O 1
ATOM 605 N N . ASN A 1 75 ? -19.408 -12.636 12.268 1.00 87.50 75 ASN A N 1
ATOM 606 C CA . ASN A 1 75 ? -18.156 -12.589 13.023 1.00 87.50 75 ASN A CA 1
ATOM 607 C C . ASN A 1 75 ? -18.030 -11.281 13.813 1.00 87.50 75 ASN A C 1
ATOM 609 O O . ASN A 1 75 ? -18.309 -10.194 13.297 1.00 87.50 75 ASN A O 1
ATOM 613 N N . PHE A 1 76 ? -17.574 -11.381 15.059 1.00 94.00 76 PHE A N 1
ATOM 614 C CA . PHE A 1 76 ? -17.229 -10.210 15.859 1.00 94.00 76 PHE A CA 1
ATOM 615 C C . PHE A 1 76 ? -15.843 -9.684 15.486 1.00 94.00 76 PHE A C 1
ATOM 617 O O . PHE A 1 76 ? -14.946 -10.454 15.152 1.00 94.00 76 PHE A O 1
ATOM 624 N N . VAL A 1 77 ? -15.679 -8.366 15.569 1.00 95.25 77 VAL A N 1
ATOM 625 C CA . VAL A 1 77 ? -14.417 -7.666 15.308 1.00 95.25 77 VAL A CA 1
ATOM 626 C C . VAL A 1 77 ? -14.151 -6.620 16.383 1.00 95.25 77 VAL A C 1
ATOM 628 O O . VAL A 1 77 ? -15.081 -6.118 17.019 1.00 95.25 77 VAL A O 1
ATOM 631 N N . ALA A 1 78 ? -12.878 -6.284 16.559 1.00 96.12 78 ALA A N 1
ATOM 632 C CA . ALA A 1 78 ? -12.447 -5.111 17.302 1.00 96.12 78 ALA A CA 1
ATOM 633 C C . ALA A 1 78 ? -12.153 -3.978 16.307 1.00 96.12 78 ALA A C 1
ATOM 635 O O . ALA A 1 78 ? -11.430 -4.178 15.333 1.00 96.12 78 ALA A O 1
ATOM 636 N N . ILE A 1 79 ? -12.730 -2.802 16.538 1.00 94.38 79 ILE A N 1
ATOM 637 C CA . ILE A 1 79 ? -12.538 -1.598 15.727 1.00 94.38 79 ILE A CA 1
ATOM 638 C C . ILE A 1 79 ? -11.703 -0.633 16.555 1.00 94.38 79 ILE A C 1
ATOM 640 O O . ILE A 1 79 ? -12.206 -0.052 17.513 1.00 94.38 79 ILE A O 1
ATOM 644 N N . LYS A 1 80 ? -10.428 -0.486 16.199 1.00 91.62 80 LYS A N 1
ATOM 645 C CA . LYS A 1 80 ? -9.509 0.469 16.823 1.00 91.62 80 LYS A CA 1
ATOM 646 C C . LYS A 1 80 ? -9.606 1.802 16.082 1.00 91.62 80 LYS A C 1
ATOM 648 O O . LYS A 1 80 ? -9.265 1.884 14.906 1.00 91.62 80 LYS A O 1
ATOM 653 N N . MET A 1 81 ? -10.106 2.822 16.765 1.00 87.69 81 MET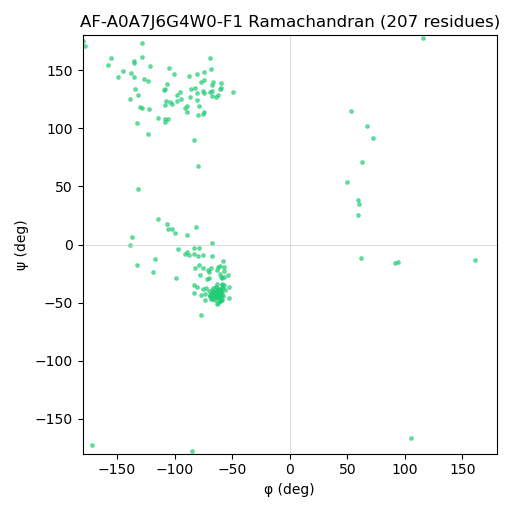 A N 1
ATOM 654 C CA . MET A 1 81 ? -10.080 4.208 16.317 1.00 87.69 81 MET A CA 1
ATOM 655 C C . MET A 1 81 ? -8.811 4.865 16.844 1.00 87.69 81 MET A C 1
ATOM 657 O O . MET A 1 81 ? -8.639 4.964 18.056 1.00 87.69 81 MET A O 1
ATOM 661 N N . LEU A 1 82 ? -7.934 5.301 15.943 1.00 82.12 82 LEU A N 1
ATOM 662 C CA . LEU A 1 82 ? -6.718 6.023 16.310 1.00 82.12 82 LEU A CA 1
ATOM 663 C C . LEU A 1 82 ? -7.051 7.474 16.670 1.00 82.12 82 LEU A C 1
ATOM 665 O O . LEU A 1 82 ? -7.899 8.099 16.028 1.00 82.12 82 LEU A O 1
ATOM 669 N N . ASP A 1 83 ? -6.395 7.998 17.704 1.00 71.38 83 ASP A N 1
ATOM 670 C CA . ASP A 1 83 ? -6.623 9.362 18.176 1.00 71.38 83 ASP A CA 1
ATOM 671 C C . ASP A 1 83 ? -5.854 10.380 17.312 1.00 71.38 83 ASP A C 1
ATOM 673 O O . ASP A 1 83 ? -4.656 10.216 17.054 1.00 71.38 83 ASP A O 1
ATOM 677 N N . LYS A 1 84 ? -6.537 11.439 16.853 1.00 62.72 84 LYS A N 1
ATOM 678 C CA . LYS A 1 84 ? -6.006 12.410 15.867 1.00 62.72 84 LYS A CA 1
ATOM 679 C C . LYS A 1 84 ? -4.865 13.274 16.412 1.00 62.72 84 LYS A C 1
ATOM 681 O O . LYS A 1 84 ? -4.135 13.876 15.635 1.00 62.72 84 LYS A O 1
ATOM 686 N N . SER A 1 85 ? -4.745 13.378 17.731 1.00 56.72 85 SER A N 1
ATOM 687 C CA . SER A 1 85 ? -3.816 14.294 18.400 1.00 56.72 85 SER A CA 1
ATOM 688 C C . SER A 1 85 ? -2.383 13.763 18.510 1.00 56.72 85 SER A C 1
ATOM 690 O O . SER A 1 85 ? -1.470 14.561 18.689 1.00 56.72 85 SER A O 1
ATOM 692 N N . ASN A 1 86 ? -2.180 12.443 18.398 1.00 49.09 86 ASN A N 1
ATOM 693 C CA . ASN A 1 86 ? -0.916 11.791 18.766 1.00 49.09 86 ASN A CA 1
ATOM 694 C C . ASN A 1 86 ? -0.436 10.699 17.797 1.00 49.09 86 ASN A C 1
ATOM 696 O O . ASN A 1 86 ? 0.608 10.101 18.046 1.00 49.09 86 ASN A O 1
ATOM 700 N N . THR A 1 87 ? -1.167 10.402 16.718 1.00 53.09 87 THR A N 1
ATOM 701 C CA . THR A 1 87 ? -0.792 9.312 15.804 1.00 53.09 87 THR A CA 1
ATOM 702 C C . THR A 1 87 ? -0.269 9.849 14.476 1.00 53.09 87 THR A C 1
ATOM 704 O O . THR A 1 87 ? -0.954 10.569 13.753 1.00 53.09 87 THR A O 1
ATOM 707 N N . ASN A 1 88 ? 0.981 9.503 14.161 1.00 61.41 88 ASN A N 1
ATOM 708 C CA . ASN A 1 88 ? 1.575 9.751 12.855 1.00 61.41 88 ASN A CA 1
ATOM 709 C C . ASN A 1 88 ? 0.883 8.826 11.839 1.00 61.41 88 ASN A C 1
ATOM 711 O O . ASN A 1 88 ? 0.771 7.623 12.076 1.00 61.41 88 ASN A O 1
ATOM 715 N N . TRP A 1 89 ? 0.426 9.349 10.699 1.00 61.16 89 TRP A N 1
ATOM 716 C CA . TRP A 1 89 ? -0.164 8.536 9.623 1.00 61.16 89 TRP A CA 1
ATOM 717 C C . TRP A 1 89 ? 0.758 7.395 9.171 1.00 61.16 89 TRP A C 1
ATOM 719 O O . TRP A 1 89 ? 0.280 6.345 8.742 1.00 61.16 89 TRP A O 1
ATOM 729 N N . GLN A 1 90 ? 2.073 7.558 9.338 1.00 59.81 90 GLN A N 1
ATOM 730 C CA . GLN A 1 90 ? 3.052 6.497 9.112 1.00 59.81 90 GLN A CA 1
ATOM 731 C C . GLN A 1 90 ? 2.822 5.282 10.019 1.00 59.81 90 GLN A C 1
ATOM 733 O O . GLN A 1 90 ? 2.948 4.162 9.540 1.00 59.81 90 GLN A O 1
ATOM 738 N N . ASP A 1 91 ? 2.427 5.463 11.281 1.00 70.06 91 ASP A N 1
ATOM 739 C CA . ASP A 1 91 ? 2.147 4.350 12.199 1.00 70.06 91 ASP A CA 1
ATOM 740 C C . ASP A 1 91 ? 0.906 3.573 11.760 1.00 70.06 91 ASP A C 1
ATOM 742 O O . ASP A 1 91 ? 0.905 2.343 11.770 1.00 70.06 91 ASP A O 1
ATOM 746 N N . PHE A 1 92 ? -0.121 4.284 11.285 1.00 74.38 92 PHE A N 1
ATOM 747 C CA . PHE A 1 92 ? -1.296 3.660 10.681 1.00 74.38 92 PHE A CA 1
ATOM 748 C C . PHE A 1 92 ? -0.914 2.834 9.444 1.00 74.38 92 PHE A C 1
ATOM 750 O O . PHE A 1 92 ? -1.300 1.669 9.331 1.00 74.38 92 PHE A O 1
ATOM 757 N N . ILE A 1 93 ? -0.130 3.412 8.527 1.00 66.50 93 ILE A N 1
ATOM 758 C CA . ILE A 1 93 ? 0.324 2.722 7.313 1.00 66.50 93 ILE A CA 1
ATOM 759 C C . ILE A 1 93 ? 1.206 1.520 7.662 1.00 66.50 93 ILE A C 1
ATOM 761 O O . ILE A 1 93 ? 1.010 0.440 7.104 1.00 66.50 93 ILE A O 1
ATOM 765 N N . ASN A 1 94 ? 2.124 1.670 8.616 1.00 66.06 94 ASN A N 1
ATOM 766 C CA . ASN A 1 94 ? 2.981 0.592 9.097 1.00 66.06 94 ASN A CA 1
ATOM 767 C C . ASN A 1 94 ? 2.154 -0.546 9.700 1.00 66.06 94 ASN A C 1
ATOM 769 O O . ASN A 1 94 ? 2.417 -1.708 9.388 1.00 66.06 94 ASN A O 1
ATOM 773 N N . GLU A 1 95 ? 1.133 -0.242 10.508 1.00 72.75 95 GLU A N 1
ATOM 774 C CA . GLU A 1 95 ? 0.233 -1.247 11.082 1.00 72.75 95 GLU A CA 1
ATOM 775 C C . GLU A 1 95 ? -0.512 -1.984 9.955 1.00 72.75 95 GLU A C 1
ATOM 777 O O . GLU A 1 95 ? -0.434 -3.211 9.872 1.00 72.75 95 GLU A O 1
ATOM 782 N N . VAL A 1 96 ? -1.122 -1.264 9.006 1.00 70.81 96 VAL A N 1
ATOM 783 C CA . VAL A 1 96 ? -1.868 -1.867 7.886 1.00 70.81 96 VAL A CA 1
ATOM 784 C C . VAL A 1 96 ? -0.979 -2.719 6.974 1.00 70.81 96 VAL A C 1
ATOM 786 O O . VAL A 1 96 ? -1.366 -3.835 6.626 1.00 70.81 96 VAL A O 1
ATOM 789 N N . ILE A 1 97 ? 0.210 -2.238 6.599 1.00 64.69 97 ILE A N 1
ATOM 790 C CA . ILE A 1 97 ? 1.128 -2.966 5.706 1.00 64.69 97 ILE A CA 1
ATOM 791 C C . ILE A 1 97 ? 1.729 -4.185 6.408 1.00 64.69 97 ILE A C 1
ATOM 793 O O . ILE A 1 97 ? 1.864 -5.242 5.785 1.00 64.69 97 ILE A O 1
ATOM 797 N N . THR A 1 98 ? 2.080 -4.059 7.689 1.00 66.38 98 THR A N 1
ATOM 798 C CA . THR A 1 98 ? 2.744 -5.133 8.433 1.00 66.38 98 THR A CA 1
ATOM 799 C C . THR A 1 98 ? 1.746 -6.211 8.826 1.00 66.38 98 THR A C 1
ATOM 801 O O . THR A 1 98 ? 1.866 -7.349 8.375 1.00 66.38 98 THR A O 1
ATOM 804 N N . ILE A 1 99 ? 0.721 -5.871 9.617 1.00 71.25 99 ILE A N 1
ATOM 805 C CA . ILE A 1 99 ? -0.234 -6.871 10.115 1.00 71.25 99 ILE A CA 1
ATOM 806 C C . ILE A 1 99 ? -1.212 -7.328 9.034 1.00 71.25 99 ILE A C 1
ATOM 808 O O . ILE A 1 99 ? -1.742 -8.432 9.122 1.00 71.25 99 ILE A O 1
ATOM 812 N N . GLY A 1 100 ? -1.390 -6.535 7.970 1.00 65.31 100 GLY A N 1
ATOM 813 C CA . GLY A 1 100 ? -2.157 -6.950 6.803 1.00 65.31 100 GLY A CA 1
ATOM 814 C C . GLY A 1 100 ? -1.589 -8.200 6.143 1.00 65.31 100 GLY A C 1
ATOM 815 O O . GLY A 1 100 ? -2.356 -9.042 5.704 1.00 65.31 100 GL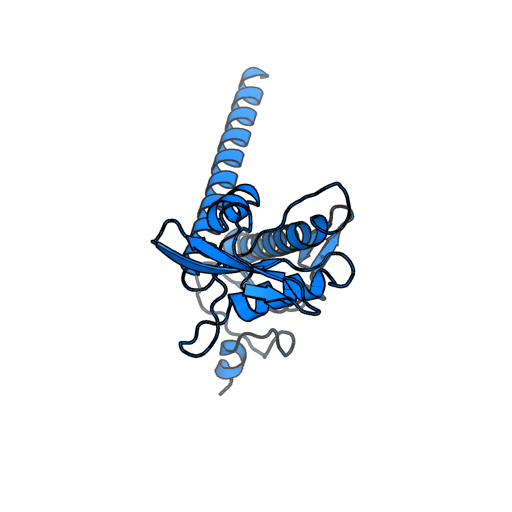Y A O 1
ATOM 816 N N . ARG A 1 101 ? -0.262 -8.375 6.155 1.00 65.88 101 ARG A N 1
ATOM 817 C CA . ARG A 1 101 ? 0.421 -9.516 5.526 1.00 65.88 101 ARG A CA 1
ATOM 818 C C . ARG A 1 101 ? 0.597 -10.723 6.452 1.00 65.88 101 ARG A C 1
ATOM 820 O O . ARG A 1 101 ? 1.058 -11.767 5.997 1.00 65.88 101 ARG A O 1
ATOM 827 N N . ILE A 1 102 ? 0.259 -10.599 7.738 1.00 68.19 102 ILE A N 1
ATOM 828 C CA . ILE A 1 102 ? 0.475 -11.651 8.737 1.00 68.19 102 ILE A CA 1
ATOM 829 C C . ILE A 1 102 ? -0.816 -12.444 8.939 1.00 68.19 102 ILE A C 1
ATOM 831 O O . ILE A 1 102 ? -1.854 -11.908 9.323 1.00 68.19 102 ILE A O 1
ATOM 835 N N . HIS A 1 103 ? -0.735 -13.758 8.737 1.00 66.00 103 HIS A N 1
ATOM 836 C CA . HIS A 1 103 ? -1.832 -14.679 9.005 1.00 66.00 103 HIS A CA 1
ATOM 837 C C . HIS A 1 103 ? -1.322 -15.886 9.790 1.00 66.00 103 HIS A C 1
ATOM 839 O O . HIS A 1 103 ? -0.654 -16.763 9.247 1.00 66.00 103 HIS A O 1
ATOM 845 N N . HIS A 1 104 ? -1.621 -15.920 11.087 1.00 76.12 104 HIS A N 1
ATOM 846 C CA . HIS A 1 104 ? -1.197 -16.992 11.979 1.00 76.12 104 HIS A CA 1
ATOM 847 C C . HIS A 1 104 ? -2.234 -17.193 13.088 1.00 76.12 104 HIS A C 1
ATOM 849 O O . HIS A 1 104 ? -2.803 -16.226 13.581 1.00 76.12 104 HIS A O 1
ATOM 855 N N . VAL A 1 105 ? -2.463 -18.437 13.515 1.00 79.38 105 VAL A N 1
ATOM 856 C CA . VAL A 1 105 ? -3.510 -18.797 14.496 1.00 79.38 105 VAL A CA 1
ATOM 857 C C . VAL A 1 105 ? -3.344 -18.113 15.863 1.00 79.38 105 VAL A C 1
ATOM 859 O O . VAL A 1 105 ? -4.320 -17.897 16.575 1.00 79.38 105 VAL A O 1
ATOM 862 N N . HIS A 1 106 ? -2.115 -17.735 16.217 1.00 85.12 106 HIS A N 1
ATOM 863 C CA . HIS A 1 106 ? -1.787 -17.059 17.479 1.00 85.12 106 HIS A CA 1
ATOM 864 C C . HIS A 1 106 ? -1.475 -15.563 17.320 1.00 85.12 106 HIS A C 1
ATOM 866 O O . HIS A 1 106 ? -0.940 -14.952 18.240 1.00 85.12 106 HIS A O 1
ATOM 872 N N . VAL A 1 107 ? -1.779 -14.967 16.161 1.00 79.88 107 VAL A N 1
ATOM 873 C CA . VAL A 1 107 ? -1.578 -13.534 15.898 1.00 79.88 107 VAL A CA 1
ATOM 874 C C . VAL A 1 107 ? -2.886 -12.923 15.406 1.00 79.88 107 VAL A C 1
ATOM 876 O O . VAL A 1 107 ? -3.641 -13.548 14.664 1.00 79.88 107 VAL A O 1
ATOM 879 N N . VAL A 1 108 ? -3.175 -11.692 15.827 1.00 82.88 108 VAL A N 1
ATOM 880 C CA . VAL A 1 108 ? -4.385 -10.983 15.397 1.00 82.88 108 VAL A CA 1
ATOM 881 C C . VAL A 1 108 ? -4.346 -10.767 13.886 1.00 82.88 108 VAL A C 1
ATOM 883 O O . VAL A 1 108 ? -3.383 -10.232 13.346 1.00 82.88 108 VAL A O 1
ATOM 886 N N . ARG A 1 109 ? -5.427 -11.154 13.209 1.00 82.69 109 ARG A N 1
ATOM 887 C CA . ARG A 1 109 ? -5.613 -10.896 11.783 1.00 82.69 109 ARG A CA 1
ATOM 888 C C . ARG A 1 109 ? -6.243 -9.524 11.577 1.00 82.69 109 ARG A C 1
ATOM 890 O O . ARG A 1 109 ? -7.340 -9.267 12.080 1.00 82.69 109 ARG A O 1
ATOM 897 N N . LEU A 1 110 ? -5.615 -8.689 10.754 1.00 84.62 110 LEU A N 1
ATOM 898 C CA . LEU A 1 110 ? -6.259 -7.480 10.254 1.00 84.62 110 LEU A CA 1
ATOM 899 C C . LEU A 1 110 ? -7.299 -7.851 9.191 1.00 84.62 110 LEU A C 1
ATOM 901 O O . LEU A 1 110 ?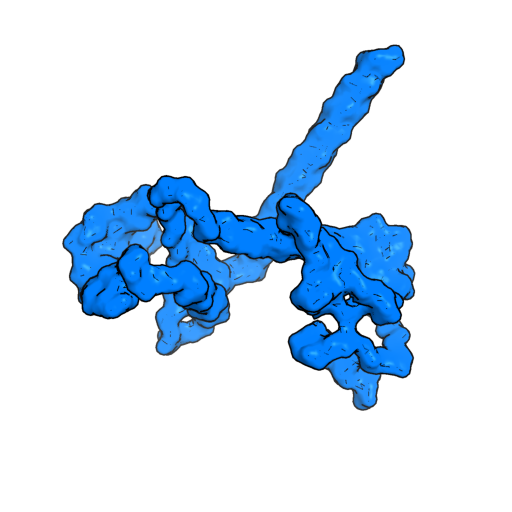 -6.970 -8.361 8.124 1.00 84.62 110 LEU A O 1
ATOM 905 N N . VAL A 1 111 ? -8.575 -7.609 9.493 1.00 85.38 111 VAL A N 1
ATOM 906 C CA . VAL A 1 111 ? -9.680 -7.895 8.559 1.00 85.38 111 VAL A CA 1
ATOM 907 C C . VAL A 1 111 ? -9.859 -6.763 7.550 1.00 85.38 111 VAL A C 1
ATOM 909 O O . VAL A 1 111 ? -10.217 -6.993 6.397 1.00 85.38 111 VAL A O 1
ATOM 912 N N . GLY A 1 112 ? -9.618 -5.531 7.981 1.00 86.44 112 GLY A N 1
ATOM 913 C CA . GLY A 1 112 ? -9.770 -4.360 7.143 1.00 86.44 112 GLY A CA 1
ATOM 914 C C . GLY A 1 112 ? -9.430 -3.075 7.866 1.00 86.44 112 GLY A C 1
ATOM 915 O O . GLY A 1 112 ? -9.158 -3.073 9.065 1.00 86.44 112 GLY A O 1
ATOM 916 N N . PHE A 1 113 ? -9.463 -1.988 7.111 1.00 85.25 113 PHE A N 1
ATOM 917 C CA . PHE A 1 113 ? -9.157 -0.647 7.579 1.00 85.25 113 PHE A CA 1
ATOM 918 C C . PHE A 1 113 ? -10.201 0.338 7.062 1.00 85.25 113 PHE A C 1
ATOM 920 O O . PHE A 1 113 ? -10.890 0.086 6.074 1.00 85.25 113 PHE A O 1
ATOM 927 N N . CYS A 1 114 ? -10.320 1.469 7.743 1.00 83.44 114 CYS A N 1
ATOM 928 C CA . CYS A 1 114 ? -11.180 2.566 7.340 1.00 83.44 114 CYS A CA 1
ATOM 929 C C . CYS A 1 114 ? -10.396 3.860 7.466 1.00 83.44 114 CYS A C 1
ATOM 931 O O . CYS A 1 114 ? -9.754 4.105 8.483 1.00 83.44 114 CYS A O 1
ATOM 933 N N . LEU A 1 115 ? -10.487 4.676 6.427 1.00 74.06 115 LEU A N 1
ATOM 934 C CA . LEU A 1 115 ? -9.938 6.018 6.366 1.00 74.06 115 LEU A CA 1
ATOM 935 C C . LEU A 1 115 ? -11.121 6.934 6.066 1.00 74.06 115 LEU A C 1
ATOM 937 O O . LEU A 1 115 ? -11.800 6.729 5.061 1.00 74.06 115 LEU A O 1
ATOM 941 N N . GLU A 1 116 ? -11.437 7.844 6.988 1.00 68.44 116 GLU A N 1
ATOM 942 C CA . GLU A 1 116 ? -12.500 8.830 6.790 1.00 68.44 116 GLU A CA 1
ATOM 943 C C . GLU A 1 116 ? -11.896 10.190 6.431 1.00 68.44 116 GLU A C 1
ATOM 945 O O . GLU A 1 116 ? -11.157 10.783 7.220 1.00 68.44 116 GLU A O 1
ATOM 950 N N . ASP A 1 117 ? -12.269 10.697 5.258 1.00 52.88 117 ASP A N 1
ATOM 951 C CA . ASP A 1 117 ? -11.805 11.964 4.691 1.00 52.88 117 ASP A CA 1
ATOM 952 C C . ASP A 1 117 ? -12.554 13.144 5.320 1.00 52.88 117 ASP A C 1
ATOM 954 O O . ASP A 1 117 ? -13.359 13.824 4.678 1.00 52.88 117 ASP A O 1
ATOM 958 N N . GLN A 1 118 ? -12.334 13.417 6.603 1.00 44.66 118 GLN A N 1
ATOM 959 C CA . GLN A 1 118 ? -12.867 14.648 7.185 1.00 44.66 118 GLN A CA 1
ATOM 960 C C . GLN A 1 118 ? -11.933 15.826 6.886 1.00 44.66 118 GLN A C 1
ATOM 962 O O . GLN A 1 118 ? -11.063 16.152 7.686 1.00 44.66 118 GLN A O 1
ATOM 967 N N . LYS A 1 119 ? -12.215 16.477 5.745 1.00 38.62 119 LYS A N 1
ATOM 968 C CA . LYS A 1 119 ? -11.705 17.777 5.255 1.00 38.62 119 LYS A CA 1
ATOM 969 C C . LYS A 1 119 ? -10.209 17.848 4.880 1.00 38.62 119 LYS A C 1
ATOM 971 O O . LYS A 1 119 ? -9.368 18.081 5.729 1.00 38.62 119 LYS A O 1
ATOM 976 N N . ILE A 1 120 ? -9.979 17.793 3.560 1.00 46.09 120 ILE A N 1
ATOM 977 C CA . ILE A 1 120 ? -9.063 18.610 2.725 1.00 46.09 120 ILE A CA 1
ATOM 978 C C . ILE A 1 120 ? -7.576 18.698 3.157 1.00 46.09 120 ILE A C 1
ATOM 980 O O . ILE A 1 120 ? -7.244 19.378 4.119 1.00 46.09 120 ILE A O 1
ATOM 984 N N . ASN A 1 121 ? -6.722 18.138 2.280 1.00 40.91 121 ASN A N 1
ATOM 985 C CA . ASN A 1 121 ? -5.288 18.403 2.036 1.00 40.91 121 ASN A CA 1
ATOM 986 C C . ASN A 1 121 ? -4.268 17.930 3.093 1.00 40.91 121 ASN A C 1
ATOM 988 O O . ASN A 1 121 ? -3.975 18.669 4.020 1.00 40.91 121 ASN A O 1
ATOM 992 N N . ASP A 1 122 ? -3.738 16.706 2.925 1.00 47.06 122 ASP A N 1
ATOM 993 C CA . ASP A 1 122 ? -2.278 16.392 2.931 1.00 47.06 122 ASP A CA 1
ATOM 994 C C . ASP A 1 122 ? -1.952 14.911 3.189 1.00 47.06 122 ASP A C 1
ATOM 996 O O . ASP A 1 122 ? -0.826 14.491 2.975 1.00 47.06 122 ASP A O 1
ATOM 1000 N N . SER A 1 123 ? -2.900 14.091 3.647 1.00 48.50 123 SER A N 1
ATOM 1001 C CA . SER A 1 123 ? -2.589 12.709 4.083 1.00 48.50 123 SER A CA 1
ATOM 1002 C C . SER A 1 123 ? -3.304 11.613 3.293 1.00 48.50 123 SER A C 1
ATOM 1004 O O . SER A 1 123 ? -2.797 10.497 3.189 1.00 48.50 123 SER A O 1
ATOM 1006 N N . LEU A 1 124 ? -4.445 11.919 2.662 1.00 45.00 124 LEU A N 1
ATOM 1007 C CA . LEU A 1 124 ? -5.034 11.025 1.656 1.00 45.00 124 LEU A CA 1
ATOM 1008 C C . LEU A 1 124 ? -4.229 10.979 0.366 1.00 45.00 124 LEU A C 1
ATOM 1010 O O . LEU A 1 124 ? -4.225 9.955 -0.317 1.00 45.00 124 LEU A O 1
ATOM 1014 N N . SER A 1 125 ? -3.537 12.082 0.077 1.00 56.59 125 SER A N 1
ATOM 1015 C CA . SER A 1 125 ? -2.563 12.152 -0.993 1.00 56.59 125 SER A CA 1
ATOM 1016 C C . SER A 1 125 ? -1.556 11.028 -0.832 1.00 56.59 125 SER A C 1
ATOM 1018 O O . SER A 1 125 ? -1.358 10.316 -1.789 1.00 56.59 125 SER A O 1
ATOM 1020 N N . ASP A 1 126 ? -1.003 10.753 0.346 1.00 57.50 126 ASP A N 1
ATOM 1021 C CA . ASP A 1 126 ? 0.172 9.879 0.435 1.00 57.50 126 ASP A CA 1
ATOM 1022 C C . ASP A 1 126 ? -0.103 8.409 0.102 1.00 57.50 126 ASP A C 1
ATOM 1024 O O . ASP A 1 126 ? 0.666 7.796 -0.638 1.00 57.50 126 ASP A O 1
ATOM 1028 N N . LEU A 1 127 ? -1.204 7.826 0.591 1.00 57.38 127 LEU A N 1
ATOM 1029 C CA . LEU A 1 127 ? -1.556 6.443 0.239 1.00 57.38 127 LEU A CA 1
ATOM 1030 C C . LEU A 1 127 ? -2.055 6.341 -1.206 1.00 57.38 127 LEU A C 1
ATOM 1032 O O . LEU A 1 127 ? -1.752 5.370 -1.898 1.00 57.38 127 LEU A O 1
ATOM 1036 N N . GLU A 1 128 ? -2.813 7.328 -1.678 1.00 64.56 128 GLU A N 1
ATOM 1037 C CA . GLU A 1 128 ? -3.273 7.367 -3.065 1.00 64.56 128 GLU A CA 1
ATOM 1038 C C . GLU A 1 128 ? -2.103 7.591 -4.035 1.00 64.56 128 GLU A C 1
ATOM 1040 O O . GLU A 1 128 ? -1.997 6.896 -5.040 1.00 64.56 128 GLU A O 1
ATOM 1045 N N . ILE A 1 129 ? -1.162 8.465 -3.680 1.00 67.06 129 ILE A N 1
ATOM 1046 C CA . ILE A 1 129 ? 0.133 8.678 -4.330 1.00 67.06 129 ILE A CA 1
ATOM 1047 C C . ILE A 1 129 ? 0.915 7.371 -4.309 1.00 67.06 129 ILE A C 1
ATOM 1049 O O . ILE A 1 129 ? 1.384 6.947 -5.356 1.00 67.06 129 ILE A O 1
ATOM 1053 N N . PHE A 1 130 ? 1.013 6.676 -3.175 1.00 73.94 130 PHE A N 1
ATOM 1054 C CA . PHE A 1 130 ? 1.721 5.400 -3.088 1.00 73.94 130 PHE A CA 1
ATOM 1055 C C . PHE A 1 130 ? 1.113 4.337 -4.010 1.00 73.94 130 PHE A C 1
ATOM 1057 O O . PHE A 1 130 ? 1.844 3.629 -4.709 1.00 73.94 130 PHE A O 1
ATOM 1064 N N . ILE A 1 131 ? -0.219 4.235 -4.051 1.00 72.44 131 ILE A N 1
ATOM 1065 C CA . ILE A 1 131 ? -0.933 3.322 -4.950 1.00 72.44 131 ILE A CA 1
ATOM 1066 C C . ILE A 1 131 ? -0.701 3.730 -6.410 1.00 72.44 131 ILE A C 1
ATOM 1068 O O . ILE A 1 131 ? -0.387 2.872 -7.233 1.00 72.44 131 ILE A O 1
ATOM 1072 N N . ASN A 1 132 ? -0.793 5.021 -6.733 1.00 75.19 132 ASN A N 1
ATOM 1073 C CA . ASN A 1 132 ? -0.589 5.548 -8.083 1.00 75.19 132 ASN A CA 1
ATOM 1074 C C . ASN A 1 132 ? 0.855 5.359 -8.566 1.00 75.19 132 ASN A C 1
ATOM 1076 O O . ASN A 1 132 ? 1.068 4.944 -9.707 1.00 75.19 132 ASN A O 1
ATOM 1080 N N . ILE A 1 133 ? 1.840 5.578 -7.693 1.00 80.62 133 ILE A N 1
ATOM 1081 C CA . ILE A 1 133 ? 3.258 5.317 -7.947 1.00 80.62 133 ILE A CA 1
ATOM 1082 C C . ILE A 1 133 ? 3.467 3.819 -8.167 1.00 80.62 133 ILE A C 1
ATOM 1084 O O . ILE A 1 133 ? 4.014 3.415 -9.190 1.00 80.62 133 ILE A O 1
ATOM 1088 N N . SER A 1 134 ? 2.978 2.969 -7.263 1.00 82.69 134 SER A N 1
ATOM 1089 C CA . SER A 1 134 ? 3.122 1.513 -7.390 1.00 82.69 134 SER A CA 1
ATOM 1090 C C . SER A 1 134 ? 2.504 0.994 -8.692 1.00 82.69 134 SER A C 1
ATOM 1092 O O . SER A 1 134 ? 3.122 0.213 -9.418 1.00 82.69 134 SER A O 1
ATOM 1094 N N . LEU A 1 135 ? 1.309 1.481 -9.035 1.00 79.62 135 LEU A N 1
ATOM 1095 C CA . LEU A 1 135 ? 0.605 1.134 -10.265 1.00 79.62 135 LEU A CA 1
ATOM 1096 C C . LEU A 1 135 ? 1.340 1.635 -11.514 1.00 79.62 135 LEU A C 1
ATOM 1098 O O . LEU A 1 135 ? 1.440 0.908 -12.503 1.00 79.62 135 LEU A O 1
ATOM 1102 N N . GLY A 1 136 ? 1.857 2.862 -11.490 1.00 83.19 136 GLY A N 1
ATOM 1103 C CA . GLY A 1 136 ? 2.632 3.416 -12.595 1.00 83.19 136 GLY A CA 1
ATOM 1104 C C . GLY A 1 136 ? 3.939 2.652 -12.828 1.00 83.19 136 GLY A C 1
ATOM 1105 O O . GLY A 1 136 ? 4.243 2.328 -13.975 1.00 83.19 136 GLY A O 1
ATOM 1106 N N . ILE A 1 137 ? 4.652 2.265 -11.762 1.00 90.94 137 ILE A N 1
ATOM 1107 C CA . ILE A 1 137 ? 5.848 1.409 -11.849 1.00 90.94 137 ILE A CA 1
ATOM 1108 C C . ILE A 1 137 ? 5.484 0.057 -12.475 1.00 90.94 137 ILE A C 1
ATOM 1110 O O . ILE A 1 137 ? 6.132 -0.366 -13.432 1.00 90.94 137 ILE A O 1
ATOM 1114 N N . ALA A 1 138 ? 4.422 -0.597 -11.992 1.00 88.31 138 ALA A N 1
ATOM 1115 C CA . ALA A 1 138 ? 3.974 -1.886 -12.520 1.00 88.31 138 ALA A CA 1
ATOM 1116 C C . ALA A 1 138 ? 3.604 -1.806 -14.011 1.00 88.31 138 ALA A C 1
ATOM 1118 O O . ALA A 1 138 ? 3.989 -2.677 -14.789 1.00 88.31 138 ALA A O 1
ATOM 1119 N N . ARG A 1 139 ? 2.924 -0.731 -14.435 1.00 87.06 139 ARG A N 1
ATOM 1120 C CA . ARG A 1 139 ? 2.623 -0.464 -15.853 1.00 87.06 139 ARG A CA 1
ATOM 1121 C C . ARG A 1 139 ? 3.890 -0.262 -16.682 1.00 87.06 139 ARG A C 1
ATOM 1123 O O . ARG A 1 139 ? 3.967 -0.788 -17.788 1.00 87.06 139 ARG A O 1
ATOM 1130 N N . GLY A 1 140 ? 4.871 0.469 -16.152 1.00 91.00 140 GLY A N 1
ATOM 1131 C CA . GLY A 1 140 ? 6.172 0.651 -16.793 1.00 91.00 140 GLY A CA 1
ATOM 1132 C C . GLY A 1 140 ? 6.887 -0.681 -17.010 1.00 91.00 140 GLY A C 1
ATOM 1133 O O . GLY A 1 140 ? 7.312 -0.972 -18.122 1.00 91.00 140 GLY A O 1
ATOM 1134 N N . ILE A 1 141 ? 6.943 -1.530 -15.982 1.00 91.12 141 ILE A N 1
ATOM 1135 C CA . ILE A 1 141 ? 7.559 -2.863 -16.065 1.00 91.12 141 ILE A CA 1
ATOM 1136 C C . ILE A 1 141 ? 6.798 -3.771 -17.043 1.00 91.12 141 ILE A C 1
ATOM 1138 O O . ILE A 1 141 ? 7.422 -4.416 -17.880 1.00 91.12 141 ILE A O 1
ATOM 1142 N N . ALA A 1 142 ? 5.463 -3.787 -16.998 1.00 87.06 142 ALA A N 1
ATOM 1143 C CA . ALA A 1 142 ? 4.649 -4.562 -17.937 1.00 87.06 142 ALA A CA 1
ATOM 1144 C C . ALA A 1 142 ? 4.894 -4.135 -19.394 1.00 87.06 142 ALA A C 1
ATOM 1146 O O . ALA A 1 142 ? 5.059 -4.977 -20.274 1.00 87.06 142 ALA A O 1
ATOM 1147 N N . TYR A 1 143 ? 4.997 -2.826 -19.648 1.00 87.75 143 TYR A N 1
ATOM 1148 C CA . TYR A 1 143 ? 5.357 -2.308 -20.965 1.00 87.75 143 TYR A CA 1
ATOM 1149 C C . TYR A 1 143 ? 6.745 -2.784 -21.418 1.00 87.75 143 TYR A C 1
ATOM 1151 O O . TYR A 1 143 ? 6.887 -3.214 -22.557 1.00 87.75 143 TYR A O 1
ATOM 1159 N N . LEU A 1 144 ? 7.748 -2.774 -20.534 1.00 86.69 144 LEU A N 1
ATOM 1160 C CA . LEU A 1 144 ? 9.077 -3.304 -20.855 1.00 86.69 144 LEU A CA 1
ATOM 1161 C C . LEU A 1 144 ? 9.038 -4.800 -21.192 1.00 86.69 144 LEU A C 1
ATOM 1163 O O . LEU A 1 144 ? 9.763 -5.253 -22.075 1.00 86.69 144 LEU A O 1
ATOM 1167 N N . HIS A 1 145 ? 8.210 -5.572 -20.490 1.00 85.38 145 HIS A N 1
ATOM 1168 C CA . HIS A 1 145 ? 8.183 -7.022 -20.639 1.00 85.38 145 HIS A CA 1
ATOM 1169 C C . HIS A 1 145 ? 7.383 -7.511 -21.849 1.00 85.38 145 HIS A C 1
ATOM 1171 O O . HIS A 1 145 ? 7.767 -8.511 -22.453 1.00 85.38 145 HIS A O 1
ATOM 1177 N N . GLU A 1 146 ? 6.280 -6.834 -22.170 1.00 80.19 146 GLU A N 1
ATOM 1178 C CA . GLU A 1 146 ? 5.268 -7.317 -23.123 1.00 80.19 146 GLU A CA 1
ATOM 1179 C C . GLU A 1 146 ? 4.845 -6.257 -24.151 1.00 80.19 146 GLU A C 1
ATOM 1181 O O . GLU A 1 146 ? 4.246 -6.583 -25.173 1.00 80.19 146 GLU A O 1
ATOM 1186 N N . GLY A 1 147 ? 5.116 -4.978 -23.883 1.00 73.25 147 GLY A N 1
ATOM 1187 C CA . GLY A 1 147 ? 4.730 -3.855 -24.740 1.00 73.25 147 GLY A CA 1
ATOM 1188 C C . GLY A 1 147 ? 5.777 -3.461 -25.782 1.00 73.25 147 GLY A C 1
ATOM 1189 O O . GLY A 1 147 ? 5.484 -2.624 -26.635 1.00 73.25 147 GLY A O 1
ATOM 1190 N N . CYS A 1 148 ? 6.978 -4.036 -25.717 1.00 77.12 148 CYS A N 1
ATOM 1191 C CA . CYS A 1 148 ? 8.068 -3.816 -26.665 1.00 77.12 148 CYS A CA 1
ATOM 1192 C C . CYS A 1 148 ? 8.232 -5.012 -27.617 1.00 77.12 148 CYS A C 1
ATOM 1194 O O . CYS A 1 148 ? 7.973 -6.151 -27.237 1.00 77.12 148 CYS A O 1
ATOM 1196 N N . ASP A 1 149 ? 8.739 -4.761 -28.831 1.00 80.00 149 ASP A N 1
ATOM 1197 C CA . ASP A 1 149 ? 9.011 -5.805 -29.841 1.00 80.00 149 ASP A CA 1
ATOM 1198 C C . ASP A 1 149 ? 9.973 -6.894 -29.330 1.00 80.00 149 ASP A C 1
ATOM 1200 O O . ASP A 1 149 ? 9.934 -8.047 -29.760 1.00 80.00 149 ASP A O 1
ATOM 1204 N N . MET A 1 150 ? 10.840 -6.524 -28.387 1.00 80.81 150 MET A N 1
ATOM 1205 C CA . MET A 1 150 ? 11.661 -7.435 -27.599 1.00 80.81 150 MET A CA 1
ATOM 1206 C C . MET A 1 150 ? 11.370 -7.203 -26.122 1.00 80.81 150 MET A C 1
ATOM 1208 O O . MET A 1 150 ? 11.272 -6.056 -25.688 1.00 80.81 150 MET A O 1
ATOM 1212 N N . GLN A 1 151 ? 11.318 -8.278 -25.339 1.00 84.12 151 GLN A N 1
ATOM 1213 C CA . GLN A 1 151 ? 11.208 -8.183 -23.890 1.00 84.12 151 GLN A CA 1
ATOM 1214 C C . GLN A 1 151 ? 12.460 -7.508 -23.321 1.00 84.12 151 GLN A C 1
ATOM 1216 O O . GLN A 1 151 ? 13.585 -7.939 -23.575 1.00 84.12 151 GLN A O 1
ATOM 1221 N N . ILE A 1 152 ? 12.272 -6.455 -22.532 1.00 86.75 152 ILE A N 1
ATOM 1222 C CA . ILE A 1 152 ? 13.343 -5.711 -21.873 1.00 86.75 152 ILE A CA 1
ATOM 1223 C C . ILE A 1 152 ? 13.340 -6.076 -20.391 1.00 86.75 152 ILE A C 1
ATOM 1225 O O . ILE A 1 152 ? 12.474 -5.646 -19.636 1.00 86.75 152 ILE A O 1
ATOM 1229 N N . LEU A 1 153 ? 14.337 -6.837 -19.947 1.00 88.94 153 LEU A N 1
ATOM 1230 C CA . LEU A 1 153 ? 14.529 -7.130 -18.527 1.00 88.94 153 LEU A CA 1
ATOM 1231 C C . LEU A 1 153 ? 15.414 -6.056 -17.898 1.00 88.94 153 LEU A C 1
ATOM 1233 O O . LEU A 1 153 ? 16.563 -5.910 -18.307 1.00 88.94 153 LEU A O 1
ATOM 1237 N N . HIS A 1 154 ? 14.901 -5.321 -16.909 1.00 92.25 154 HIS A N 1
ATOM 1238 C CA . HIS A 1 154 ? 15.605 -4.177 -16.310 1.00 92.25 154 HIS A CA 1
ATOM 1239 C C . HIS A 1 154 ? 16.757 -4.572 -15.365 1.00 92.25 154 HIS A C 1
ATOM 1241 O O . HIS A 1 154 ? 17.796 -3.920 -15.341 1.00 92.25 154 HIS A O 1
ATOM 1247 N N . PHE A 1 155 ? 16.574 -5.639 -14.577 1.00 90.81 155 PHE A N 1
ATOM 1248 C CA . PHE A 1 155 ? 17.488 -6.152 -13.535 1.00 90.81 155 PHE A CA 1
ATOM 1249 C C . PHE A 1 155 ? 17.809 -5.238 -12.339 1.00 90.81 155 PHE A C 1
ATOM 1251 O O . PHE A 1 155 ? 18.347 -5.739 -11.356 1.00 90.81 155 PHE A O 1
ATOM 1258 N N . ASP A 1 156 ? 17.460 -3.948 -12.368 1.00 91.25 156 ASP A N 1
ATOM 1259 C CA . ASP A 1 156 ? 17.728 -3.029 -11.242 1.00 91.25 156 ASP A CA 1
ATOM 1260 C C . ASP A 1 156 ? 16.517 -2.180 -10.822 1.00 91.25 156 ASP A C 1
ATOM 1262 O O . ASP A 1 156 ? 16.598 -0.959 -10.701 1.00 91.25 156 ASP A O 1
ATOM 1266 N N . ILE A 1 157 ? 15.351 -2.813 -10.652 1.00 92.62 157 ILE A N 1
ATOM 1267 C CA . ILE A 1 157 ? 14.159 -2.129 -10.128 1.00 92.62 157 ILE A CA 1
ATOM 1268 C C . ILE A 1 157 ? 14.314 -1.934 -8.614 1.00 92.62 157 ILE A C 1
ATOM 1270 O O . ILE A 1 157 ? 14.287 -2.894 -7.846 1.00 92.62 157 ILE A O 1
ATOM 1274 N N . LYS A 1 158 ? 14.461 -0.677 -8.190 1.00 88.44 158 LYS A N 1
ATOM 1275 C CA . LYS A 1 158 ? 14.586 -0.246 -6.787 1.00 88.44 158 LYS A CA 1
ATOM 1276 C C . LYS A 1 158 ? 14.129 1.212 -6.648 1.00 88.44 158 LYS A C 1
ATOM 1278 O O . LYS A 1 158 ? 14.173 1.928 -7.648 1.00 88.44 158 LYS A O 1
ATOM 1283 N N . PRO A 1 159 ? 13.782 1.698 -5.440 1.00 89.56 159 PRO A N 1
ATOM 1284 C CA . PRO A 1 159 ? 13.313 3.075 -5.246 1.00 89.56 159 PRO A CA 1
ATOM 1285 C C . PRO A 1 159 ? 14.240 4.154 -5.829 1.00 89.56 159 PRO A C 1
ATOM 1287 O O . PRO A 1 159 ? 13.763 5.118 -6.409 1.00 89.56 159 PRO A O 1
ATOM 1290 N N . HIS A 1 160 ? 15.561 3.956 -5.756 1.00 90.31 160 HIS A N 1
ATOM 1291 C CA . HIS A 1 160 ? 16.567 4.881 -6.299 1.00 90.31 160 HIS A CA 1
ATOM 1292 C C . HIS A 1 160 ? 16.505 5.055 -7.828 1.00 90.31 160 HIS A C 1
ATOM 1294 O O . HIS A 1 160 ? 16.982 6.060 -8.342 1.00 90.31 160 HIS A O 1
ATOM 1300 N N . ASN A 1 161 ? 15.917 4.085 -8.535 1.00 94.12 161 ASN A N 1
ATOM 1301 C CA . ASN A 1 161 ? 15.785 4.063 -9.992 1.00 94.12 161 ASN A CA 1
ATOM 1302 C C . ASN A 1 161 ? 14.343 4.359 -10.441 1.00 94.12 161 ASN A C 1
ATOM 1304 O O . ASN A 1 161 ? 13.956 4.034 -11.564 1.00 94.12 161 ASN A O 1
ATOM 1308 N N . ILE A 1 162 ? 13.520 4.928 -9.553 1.00 94.31 162 ILE A N 1
ATOM 1309 C CA . ILE A 1 162 ? 12.187 5.426 -9.883 1.00 94.31 162 ILE A CA 1
ATOM 1310 C C . ILE A 1 162 ? 12.191 6.940 -9.703 1.00 94.31 162 ILE A C 1
ATOM 1312 O O . ILE A 1 162 ? 12.213 7.444 -8.581 1.00 94.31 162 ILE A O 1
ATOM 1316 N N . PHE A 1 163 ? 12.133 7.672 -10.810 1.00 87.88 163 PHE A N 1
ATOM 1317 C CA . PHE A 1 163 ? 11.935 9.117 -10.771 1.00 87.88 163 PHE A CA 1
ATOM 1318 C C . PHE A 1 163 ? 10.453 9.457 -10.741 1.00 87.88 163 PHE A C 1
ATOM 1320 O O . PHE A 1 163 ? 9.643 8.783 -11.371 1.00 87.88 163 PHE A O 1
ATOM 1327 N N . LEU A 1 164 ? 10.105 10.522 -10.027 1.00 84.19 164 LEU A N 1
ATOM 1328 C CA . LEU A 1 164 ? 8.775 11.118 -10.049 1.00 84.19 164 LEU A CA 1
ATOM 1329 C C . LEU A 1 164 ? 8.873 12.447 -10.794 1.00 84.19 164 LEU A C 1
ATOM 1331 O O . LEU A 1 164 ? 9.803 13.216 -10.548 1.00 84.19 164 LEU A O 1
ATOM 1335 N N . ASP A 1 165 ? 7.951 12.704 -11.719 1.00 77.19 165 ASP A N 1
ATOM 1336 C CA . ASP A 1 165 ? 7.838 14.031 -12.326 1.00 77.19 165 ASP A CA 1
ATOM 1337 C C . ASP A 1 165 ? 6.973 14.986 -11.486 1.00 77.19 165 ASP A C 1
ATOM 1339 O O . ASP A 1 165 ? 6.509 14.643 -10.399 1.00 77.19 165 ASP A O 1
ATOM 1343 N N . GLU A 1 166 ? 6.772 16.205 -11.988 1.00 72.88 166 GLU A N 1
ATOM 1344 C CA . GLU A 1 166 ? 5.993 17.266 -11.333 1.00 72.88 166 GLU A CA 1
ATOM 1345 C C . GLU A 1 166 ? 4.540 16.877 -11.008 1.00 72.88 166 GLU A C 1
ATOM 1347 O O . GLU A 1 166 ? 3.932 17.478 -10.127 1.00 72.88 166 GLU A O 1
ATOM 1352 N N . ASN A 1 167 ? 4.001 15.845 -11.669 1.00 70.00 167 ASN A N 1
ATOM 1353 C CA . ASN A 1 167 ? 2.657 15.315 -11.433 1.00 70.00 167 ASN A CA 1
ATOM 1354 C C . ASN A 1 167 ? 2.675 14.016 -10.608 1.00 70.00 167 ASN A C 1
ATOM 1356 O O . ASN A 1 167 ? 1.671 13.304 -10.563 1.00 70.00 167 ASN A O 1
ATOM 1360 N N . LEU A 1 168 ? 3.812 13.681 -9.985 1.00 75.56 168 LEU A N 1
ATOM 1361 C CA . LEU A 1 168 ? 4.041 12.442 -9.236 1.00 75.56 168 LEU A CA 1
ATOM 1362 C C . LEU A 1 168 ? 3.861 11.170 -10.082 1.00 75.56 168 LEU A C 1
ATOM 1364 O O . LEU A 1 168 ? 3.582 10.092 -9.550 1.00 75.56 168 LEU A O 1
ATOM 1368 N N . ILE A 1 169 ? 4.047 11.266 -11.404 1.00 81.19 169 ILE A N 1
ATOM 1369 C CA . ILE A 1 169 ? 4.012 10.101 -12.290 1.00 81.19 169 ILE A CA 1
ATOM 1370 C C . ILE A 1 169 ? 5.371 9.391 -12.212 1.00 81.19 169 ILE A C 1
ATOM 1372 O O . ILE A 1 169 ? 6.401 10.017 -12.486 1.00 81.19 169 ILE A O 1
ATOM 1376 N N . PRO A 1 170 ? 5.409 8.087 -11.873 1.00 91.50 170 PRO A N 1
ATOM 1377 C CA . PRO A 1 170 ? 6.657 7.346 -11.772 1.00 91.50 170 PRO A CA 1
ATOM 1378 C C . PRO A 1 170 ? 7.244 7.013 -13.145 1.00 91.50 170 PRO A C 1
ATOM 1380 O O . PRO A 1 170 ? 6.535 6.631 -14.079 1.00 91.50 170 PRO A O 1
ATOM 1383 N N . LYS A 1 171 ? 8.570 7.087 -13.242 1.00 90.31 171 LYS A N 1
ATOM 1384 C CA . LYS A 1 171 ? 9.366 6.748 -14.421 1.00 90.31 171 LYS A CA 1
ATOM 1385 C C . LYS A 1 171 ? 10.495 5.821 -13.998 1.00 90.31 171 LYS A C 1
ATOM 1387 O O . LYS A 1 171 ? 11.341 6.198 -13.192 1.00 90.31 171 LYS A O 1
ATOM 1392 N N . VAL A 1 172 ? 10.490 4.610 -14.548 1.00 93.25 172 VAL A N 1
ATOM 1393 C CA . VAL A 1 172 ? 11.594 3.658 -14.382 1.00 93.25 172 VAL A CA 1
ATOM 1394 C C . VAL A 1 172 ? 12.814 4.215 -15.115 1.00 93.25 172 VAL A C 1
ATOM 1396 O O . VAL A 1 172 ? 12.713 4.593 -16.285 1.00 93.25 172 VAL A O 1
ATOM 1399 N N . SER A 1 173 ? 13.948 4.290 -14.429 1.00 90.75 173 SER A N 1
ATOM 1400 C CA . SER A 1 173 ? 15.208 4.822 -14.942 1.00 90.75 173 SER A CA 1
ATOM 1401 C C . SER A 1 173 ? 16.361 3.842 -14.724 1.00 90.75 173 SER A C 1
ATOM 1403 O O . SER A 1 173 ? 16.212 2.837 -14.043 1.00 90.75 173 SER A O 1
ATOM 1405 N N . ASP A 1 174 ? 17.529 4.180 -15.277 1.00 89.56 174 ASP A N 1
ATOM 1406 C CA . ASP A 1 174 ? 18.775 3.409 -15.159 1.00 89.56 174 ASP A CA 1
ATOM 1407 C C . ASP A 1 174 ? 18.732 1.997 -15.777 1.00 89.56 174 ASP A C 1
ATOM 1409 O O . ASP A 1 174 ? 18.800 0.958 -15.123 1.00 89.56 174 ASP A O 1
ATOM 1413 N N . PHE A 1 175 ? 18.705 1.980 -17.109 1.00 92.81 175 PHE A N 1
ATOM 1414 C CA . PHE A 1 175 ? 18.739 0.766 -17.923 1.00 92.81 175 PHE A CA 1
ATOM 1415 C C . PHE A 1 175 ? 20.162 0.207 -18.125 1.00 92.81 175 PHE A C 1
ATOM 1417 O O . PHE A 1 175 ? 20.367 -0.632 -19.003 1.00 92.81 175 PHE A O 1
ATOM 1424 N N . GLY A 1 176 ? 21.166 0.631 -17.343 1.00 87.00 176 GLY A N 1
ATOM 1425 C CA . GLY A 1 176 ? 22.562 0.197 -17.522 1.00 87.00 176 GLY A CA 1
ATOM 1426 C C . GLY A 1 176 ? 22.757 -1.322 -17.402 1.00 87.00 176 GLY A C 1
ATOM 1427 O O . GLY A 1 176 ? 23.629 -1.913 -18.049 1.00 87.00 176 GLY A O 1
ATOM 1428 N N . LEU A 1 177 ? 21.894 -1.983 -16.625 1.00 84.62 177 LEU A N 1
ATOM 1429 C CA . LEU A 1 177 ? 21.878 -3.438 -16.462 1.00 84.62 177 LEU A CA 1
ATOM 1430 C C . LEU A 1 177 ? 20.855 -4.150 -17.357 1.00 84.62 177 LEU A C 1
ATOM 1432 O O . LEU A 1 177 ? 20.852 -5.384 -17.393 1.00 84.62 177 LEU A O 1
ATOM 1436 N N . ALA A 1 178 ? 20.046 -3.408 -18.118 1.00 89.00 178 ALA A N 1
ATOM 1437 C CA . ALA A 1 178 ? 18.928 -3.962 -18.864 1.00 89.00 178 ALA A CA 1
ATOM 1438 C C . ALA A 1 178 ? 19.374 -4.861 -20.027 1.00 89.00 178 ALA A C 1
ATOM 1440 O O . ALA A 1 178 ? 20.454 -4.685 -20.604 1.00 89.00 178 ALA A O 1
ATOM 1441 N N . ARG A 1 179 ? 18.554 -5.849 -20.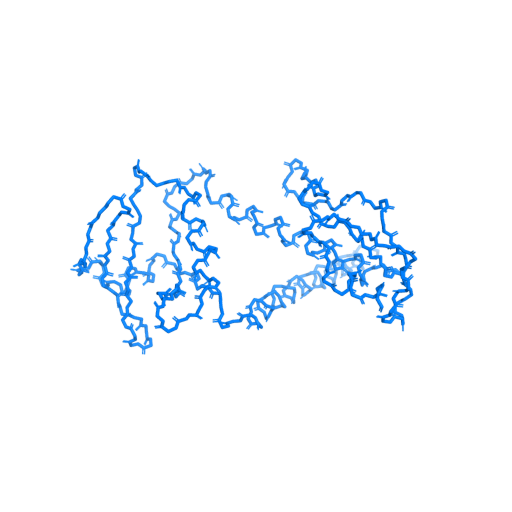394 1.00 85.81 179 ARG A N 1
ATOM 1442 C CA . ARG A 1 179 ? 18.827 -6.757 -21.519 1.00 85.81 179 ARG A CA 1
ATOM 1443 C C . ARG A 1 179 ? 17.599 -6.975 -22.383 1.00 85.81 179 ARG A C 1
ATOM 1445 O O . ARG A 1 179 ? 16.489 -7.076 -21.874 1.00 85.81 179 ARG A O 1
ATOM 1452 N N . LEU A 1 180 ? 17.849 -7.098 -23.684 1.00 84.50 180 LEU A N 1
ATOM 1453 C CA . LEU A 1 180 ? 16.849 -7.469 -24.675 1.00 84.50 180 LEU A CA 1
ATOM 1454 C C . LEU A 1 180 ? 16.746 -8.986 -24.756 1.00 84.50 180 LEU A C 1
ATOM 1456 O O . LEU A 1 180 ? 17.756 -9.693 -24.805 1.00 84.50 180 LEU A O 1
ATOM 1460 N N . CYS A 1 181 ? 15.523 -9.483 -24.760 1.00 77.56 181 CYS A N 1
ATOM 1461 C CA . CYS A 1 181 ? 15.191 -10.893 -24.750 1.00 77.56 181 CYS A CA 1
ATOM 1462 C C . CYS A 1 181 ? 14.136 -11.146 -25.832 1.00 77.56 181 CYS A C 1
ATOM 1464 O O . CYS A 1 181 ? 13.138 -10.428 -25.895 1.00 77.56 181 CYS A O 1
ATOM 1466 N N . PRO A 1 182 ? 14.346 -12.129 -26.721 1.00 74.56 182 PRO A N 1
ATOM 1467 C CA . PRO A 1 182 ? 13.302 -12.545 -27.646 1.00 74.56 182 PRO A CA 1
ATOM 1468 C C . PRO A 1 182 ? 12.091 -13.054 -26.859 1.00 74.56 182 PRO A C 1
ATOM 1470 O O . PRO A 1 182 ? 12.266 -13.862 -25.947 1.00 74.56 182 PRO A O 1
ATOM 1473 N N . LEU A 1 183 ? 10.885 -12.623 -27.239 1.00 63.94 183 LEU A N 1
ATOM 1474 C CA . LEU A 1 183 ? 9.623 -12.951 -26.555 1.00 63.94 183 LEU A CA 1
ATOM 1475 C C . LEU A 1 183 ? 9.370 -14.473 -26.441 1.00 63.94 183 LEU A C 1
ATOM 1477 O O . LEU A 1 183 ? 8.642 -14.929 -25.569 1.00 63.94 183 LEU A O 1
ATOM 1481 N N . GLU A 1 184 ? 10.002 -15.260 -27.315 1.00 62.50 184 GLU A N 1
ATOM 1482 C CA . GLU A 1 184 ? 9.848 -16.715 -27.439 1.00 62.50 184 GLU A CA 1
ATOM 1483 C C . GLU A 1 184 ? 10.786 -17.533 -26.528 1.00 62.50 184 GLU A C 1
ATOM 1485 O O . GLU A 1 184 ? 10.646 -18.754 -26.434 1.00 62.50 184 GLU A O 1
ATOM 1490 N N . ARG A 1 185 ? 11.766 -16.905 -25.857 1.00 60.88 185 ARG A N 1
ATOM 1491 C CA . ARG A 1 185 ? 12.702 -17.604 -24.957 1.00 60.88 185 ARG A CA 1
ATOM 1492 C C . ARG A 1 185 ? 12.404 -17.273 -23.497 1.00 60.88 185 ARG A C 1
ATOM 1494 O O . ARG A 1 185 ? 12.803 -16.227 -23.005 1.00 60.88 185 ARG A O 1
ATOM 1501 N N . ASN A 1 186 ? 11.851 -18.243 -22.767 1.00 58.09 186 ASN A N 1
ATOM 1502 C CA . ASN A 1 186 ? 11.604 -18.162 -21.315 1.00 58.09 186 ASN A CA 1
ATOM 1503 C C . ASN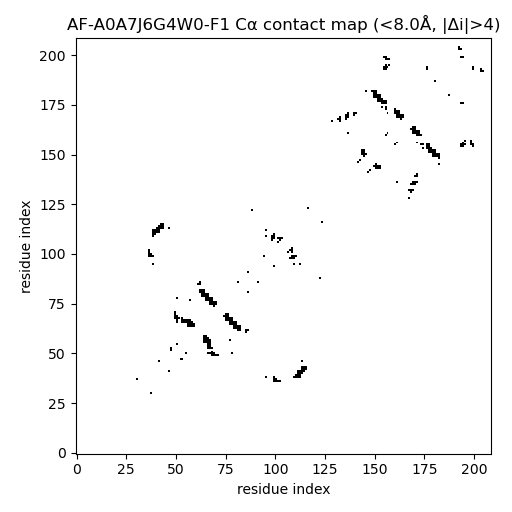 A 1 186 ? 12.877 -18.133 -20.445 1.00 58.09 186 ASN A C 1
ATOM 1505 O O . ASN A 1 186 ? 12.794 -18.129 -19.217 1.00 58.09 186 ASN A O 1
ATOM 1509 N N . THR A 1 187 ? 14.068 -18.163 -21.043 1.00 58.84 187 THR A N 1
ATOM 1510 C CA . THR A 1 187 ? 15.330 -18.222 -20.304 1.00 58.84 187 THR A CA 1
ATOM 1511 C C . THR A 1 187 ? 16.375 -17.310 -20.912 1.00 58.84 187 THR A C 1
ATOM 1513 O O . THR A 1 187 ? 16.760 -17.455 -22.073 1.00 58.84 187 THR A O 1
ATOM 1516 N N . VAL A 1 188 ? 16.903 -16.431 -20.068 1.00 62.97 188 VAL A N 1
ATOM 1517 C CA . VAL A 1 188 ? 18.037 -15.565 -20.375 1.00 62.97 188 VAL A CA 1
ATOM 1518 C C . VAL A 1 188 ? 19.263 -16.138 -19.682 1.00 62.97 188 VAL A C 1
ATOM 1520 O O . VAL A 1 188 ? 19.258 -16.331 -18.465 1.00 62.97 188 VAL A O 1
ATOM 1523 N N . SER A 1 189 ? 20.306 -16.438 -20.457 1.00 65.25 189 SER A N 1
ATOM 1524 C CA . SER A 1 189 ? 21.608 -16.810 -19.904 1.00 65.25 189 SER A CA 1
ATOM 1525 C C . SER A 1 189 ? 22.335 -15.539 -19.484 1.00 65.25 189 SER A C 1
ATOM 1527 O O . SER A 1 189 ? 22.710 -14.719 -20.324 1.00 65.25 189 SER A O 1
ATOM 1529 N N . LEU A 1 190 ? 22.504 -15.348 -18.180 1.00 67.00 190 LEU A N 1
ATOM 1530 C CA . LEU A 1 190 ? 23.224 -14.208 -17.628 1.00 67.00 190 LEU A CA 1
ATOM 1531 C C . LEU A 1 190 ? 24.677 -14.607 -17.391 1.00 67.00 190 LEU A C 1
ATOM 1533 O O . LEU A 1 190 ? 24.954 -15.581 -16.708 1.00 67.00 190 LEU A O 1
ATOM 1537 N N . THR A 1 191 ? 25.607 -13.843 -17.958 1.00 64.31 191 THR A N 1
ATOM 1538 C CA . THR A 1 191 ? 27.055 -14.090 -17.844 1.00 64.31 191 THR A CA 1
ATOM 1539 C C . THR A 1 191 ? 27.666 -13.614 -16.526 1.00 64.31 191 THR A C 1
ATOM 1541 O O . THR A 1 191 ? 28.825 -13.900 -16.252 1.00 64.31 191 THR A O 1
ATOM 1544 N N . ALA A 1 192 ? 26.910 -12.865 -15.723 1.00 66.56 192 ALA A N 1
ATOM 1545 C CA . ALA A 1 192 ? 27.309 -12.380 -14.409 1.00 66.56 192 ALA A CA 1
ATOM 1546 C C . ALA A 1 192 ? 26.059 -12.054 -13.583 1.00 66.56 192 ALA A C 1
ATOM 1548 O O . ALA A 1 192 ? 25.014 -11.716 -14.151 1.00 66.56 192 ALA A O 1
ATOM 1549 N N . MET A 1 193 ? 26.183 -12.114 -12.255 1.00 72.56 193 MET A N 1
ATOM 1550 C CA . MET A 1 193 ? 25.160 -11.611 -11.337 1.00 72.56 193 MET A CA 1
ATOM 1551 C C . MET A 1 193 ? 24.944 -10.112 -11.584 1.00 72.56 193 MET A C 1
ATOM 1553 O O . MET A 1 193 ? 25.906 -9.360 -11.755 1.00 72.56 193 MET A O 1
ATOM 1557 N N . ARG A 1 194 ? 23.683 -9.680 -11.647 1.00 80.44 194 ARG A N 1
ATOM 1558 C CA . ARG A 1 194 ? 23.298 -8.284 -11.889 1.00 80.44 194 ARG A CA 1
ATOM 1559 C C . ARG A 1 194 ? 22.143 -7.890 -10.982 1.00 80.44 194 ARG A C 1
ATOM 1561 O O . ARG A 1 194 ? 21.276 -8.713 -10.703 1.00 80.44 194 ARG A O 1
ATOM 1568 N N . GLY A 1 195 ? 22.142 -6.621 -10.598 1.00 85.69 195 GLY A N 1
ATOM 1569 C CA . GLY A 1 195 ? 21.140 -5.994 -9.746 1.00 85.69 195 GLY A CA 1
ATOM 1570 C C . GLY A 1 195 ? 21.735 -5.525 -8.423 1.00 85.69 195 GLY A C 1
ATOM 1571 O O . GLY A 1 195 ? 22.923 -5.705 -8.148 1.00 85.69 195 GLY A O 1
ATOM 1572 N N . THR A 1 196 ? 20.895 -4.904 -7.604 1.00 85.25 196 THR A N 1
ATOM 1573 C CA . THR A 1 196 ? 21.276 -4.389 -6.285 1.00 85.25 196 THR A CA 1
ATOM 1574 C C . THR A 1 196 ? 20.950 -5.395 -5.184 1.00 85.25 196 THR A C 1
ATOM 1576 O O . THR A 1 196 ? 19.828 -5.898 -5.105 1.00 85.25 196 THR A O 1
ATOM 1579 N N . THR A 1 197 ? 21.907 -5.664 -4.290 1.00 83.81 197 THR A N 1
ATOM 1580 C CA . THR A 1 197 ? 21.716 -6.533 -3.115 1.00 83.81 197 THR A CA 1
ATOM 1581 C C . THR A 1 197 ? 20.453 -6.148 -2.335 1.00 83.81 197 THR A C 1
ATOM 1583 O O . THR A 1 197 ? 20.224 -4.973 -2.058 1.00 83.81 197 THR A O 1
ATOM 1586 N N . GLY A 1 198 ? 19.619 -7.137 -2.001 1.00 84.44 198 GLY A N 1
ATOM 1587 C CA . GLY A 1 198 ? 18.309 -6.937 -1.362 1.00 84.44 198 GLY A CA 1
ATOM 1588 C C . GLY A 1 198 ? 17.129 -6.794 -2.335 1.00 84.44 198 GLY A C 1
ATOM 1589 O O . GLY A 1 198 ? 15.992 -6.982 -1.917 1.00 84.44 198 GLY A O 1
ATOM 1590 N N . TYR A 1 199 ? 17.390 -6.535 -3.621 1.00 84.38 199 TYR A N 1
ATOM 1591 C CA . TYR A 1 199 ? 16.378 -6.451 -4.690 1.00 84.38 199 TYR A CA 1
ATOM 1592 C C . TYR A 1 199 ? 16.564 -7.520 -5.781 1.00 84.38 199 TYR A C 1
ATOM 1594 O O . TYR A 1 199 ? 15.681 -7.717 -6.612 1.00 84.38 199 TYR A O 1
ATOM 1602 N N . ILE A 1 200 ? 17.707 -8.213 -5.790 1.00 85.06 200 ILE A N 1
ATOM 1603 C CA . ILE A 1 200 ? 17.986 -9.321 -6.712 1.00 85.06 200 ILE A CA 1
ATOM 1604 C C . ILE A 1 200 ? 17.072 -10.510 -6.385 1.00 85.06 200 ILE A C 1
ATOM 1606 O O . ILE A 1 200 ? 16.974 -10.930 -5.232 1.00 85.06 200 ILE A O 1
ATOM 1610 N N . ALA A 1 201 ? 16.445 -11.078 -7.416 1.00 83.31 201 ALA A N 1
ATOM 1611 C CA . ALA A 1 201 ? 15.614 -12.269 -7.291 1.00 83.31 201 ALA A CA 1
ATOM 1612 C C . ALA A 1 201 ? 16.454 -13.508 -6.898 1.00 83.31 201 ALA A C 1
ATOM 1614 O O . ALA A 1 201 ? 17.569 -13.674 -7.404 1.00 83.31 201 ALA A O 1
ATOM 1615 N N . PRO A 1 202 ? 15.960 -14.389 -6.007 1.00 81.81 202 PRO A N 1
ATOM 1616 C CA . PRO A 1 202 ? 16.736 -15.501 -5.452 1.00 81.81 202 PRO A CA 1
ATOM 1617 C C . PRO A 1 202 ? 17.315 -16.432 -6.529 1.00 81.81 202 PRO A C 1
ATOM 1619 O O . PRO A 1 202 ? 18.471 -16.840 -6.445 1.00 81.81 202 PRO A O 1
ATOM 1622 N N . GLU A 1 203 ? 16.570 -16.719 -7.593 1.00 78.69 203 GLU A N 1
ATOM 1623 C CA . GLU A 1 203 ? 16.997 -17.572 -8.706 1.00 78.69 203 GLU A CA 1
ATOM 1624 C C . GLU A 1 203 ? 18.216 -17.035 -9.478 1.00 78.69 203 GLU A C 1
ATOM 1626 O O . GLU A 1 203 ? 18.904 -17.803 -10.153 1.00 78.69 203 GLU A O 1
ATOM 1631 N N . LEU A 1 204 ? 18.522 -15.739 -9.361 1.00 76.81 204 LEU A N 1
ATOM 1632 C CA . LEU A 1 204 ? 19.725 -15.130 -9.936 1.00 76.81 204 LEU A CA 1
ATOM 1633 C C . LEU A 1 204 ? 20.983 -15.394 -9.096 1.00 76.81 204 LEU A C 1
ATOM 1635 O O . LEU A 1 204 ? 22.091 -15.267 -9.616 1.00 76.81 204 LEU A O 1
ATOM 1639 N N . PHE A 1 205 ? 20.829 -15.797 -7.832 1.00 68.06 205 PHE A N 1
ATOM 1640 C CA . PHE A 1 205 ? 21.931 -16.276 -6.994 1.00 68.06 205 PHE A CA 1
ATOM 1641 C C . PHE A 1 205 ? 22.234 -17.753 -7.257 1.00 68.06 205 PHE A C 1
ATOM 1643 O O . PHE A 1 205 ? 23.396 -18.134 -7.365 1.00 68.06 205 PHE A O 1
ATOM 1650 N N . TYR A 1 206 ? 21.193 -18.578 -7.403 1.00 60.59 206 TYR A N 1
ATOM 1651 C CA . TYR A 1 206 ? 21.330 -20.038 -7.462 1.00 60.59 206 TYR A CA 1
ATOM 1652 C C . TYR A 1 206 ? 21.701 -20.604 -8.843 1.00 60.59 206 TYR A C 1
ATOM 1654 O O . TYR A 1 206 ? 22.003 -21.786 -8.940 1.00 60.59 206 TYR A O 1
ATOM 1662 N N . LYS A 1 207 ? 21.720 -19.793 -9.910 1.00 52.62 207 LYS A N 1
ATOM 1663 C CA . LYS A 1 207 ? 22.157 -20.228 -11.255 1.00 52.62 207 LYS A CA 1
ATOM 1664 C C . LYS A 1 207 ? 23.681 -20.309 -11.453 1.00 52.62 207 LYS A C 1
ATOM 1666 O O . LYS A 1 207 ? 24.108 -20.710 -12.529 1.00 52.62 207 LYS A O 1
ATOM 1671 N N . ASN A 1 208 ? 24.479 -19.927 -10.452 1.00 42.47 208 ASN A N 1
ATOM 1672 C CA . ASN A 1 208 ? 25.950 -19.925 -10.507 1.00 42.47 208 ASN A CA 1
ATOM 1673 C C . ASN A 1 208 ? 26.608 -20.938 -9.541 1.00 42.47 208 ASN A C 1
ATOM 1675 O O . ASN A 1 208 ? 27.771 -20.752 -9.183 1.00 42.47 208 ASN A O 1
ATOM 1679 N N . ILE A 1 209 ? 25.886 -21.984 -9.115 1.00 38.94 209 ILE A N 1
ATOM 1680 C CA . ILE A 1 209 ? 26.454 -23.152 -8.413 1.00 38.94 209 ILE A CA 1
ATOM 1681 C C . ILE A 1 209 ? 26.232 -24.393 -9.272 1.00 38.94 209 ILE A C 1
ATOM 1683 O O . ILE A 1 209 ? 25.090 -24.553 -9.760 1.00 38.94 209 ILE A O 1
#

Foldseek 3Di:
DVVVVVVVVVVVVVVVVVVVVVVVVVVVVVVVVVVVQAADEDEVVVVCVQQVNQPAWPDADQQATWGWGADPVRDIDIDGDGDPPRDDVVVVVCCNVPQSRDDDPPDDHRNHDYDYPPDDDDRVCPVVLVVQQVVLVVVQQCCQQPVDQWRKDQQEDDPVQWDADPVSRTDGHDSVVIDTHHNPDPDDDDPDQGYDPPPGDPVSVVVPD